Protein AF-B9K9R6-F1 (afdb_monomer)

pLDDT: mean 78.53, std 25.67, range [21.58, 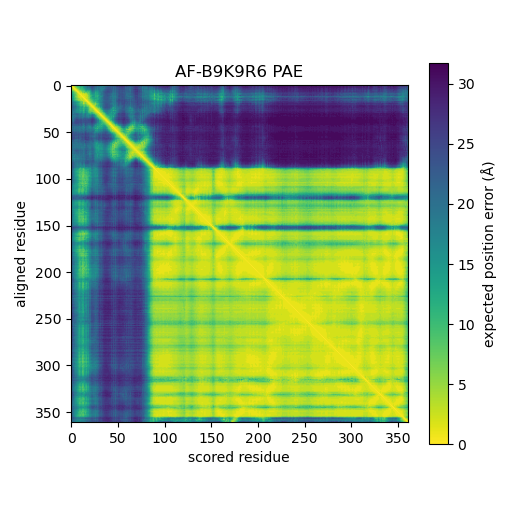98.69]

Secondary structure (DSSP, 8-state):
-----SHHHHHHHHHHHT-PPPTTS----------TT-------EEEEE-SS---TT-PEEEEEEEE-TTS-EEEEEEEEEPTT-----HHHHHHHHHHHHHTTPEE----SEEEESS--SS--EEE-TTS-EEEE-S-HHHHHHHHHHHH-TTS-EEEEEEEEEEEEETTEEEEEEEEEEEEES--SHHHHHHHHHHHHHHHHHH--S-EEEEEEETHHHHHHGGGS-GGGHHHHHHHHHTT-HHHHHHHHHHHT---HHHHHHHHHHHH--SGGGGGGS---HHHHHHHHHHHHHHHHH-TTSEEEE----GGGGTT-SSEEEEEEETTTTEEEEEEEEEEETTEEEEEEEEEEEEEE-

Foldseek 3Di:
DDDPPDPVSVVCQCVVVVFDADPVRDTWDFDFPPDVPDPDGFGKTKDWDFDDDDDPPDWTWTWIFIAHPVGDGPDIDIDTDDPDPVPLPVVLVVLLVVLLVVVPAAEDDDDQKDWDPDDDDPFDWDQDPVRTIIGGAQDVVVVVCVVCVVVDVPDWHWHWYWAWHWDDDDNFIKTWTKTKTKTWQPPDLVQVLSRVLSQVVSCVVVAPFAKAKEKAWLCQLVVLCPQPDPVCSVVLLVCLLVLVLVVLVVCCVVVVGDNVLSSVLSVCQPVVFALVCLVVRPGDPVQSVSSNVNQVSCCVSPVRHHYTYHHSNSVCNVPAHTMWIWMAGPVVRDTFKIWYWHDDPNGIMTMMIGTHDMDTD

Mean predicted aligned error: 12.48 Å

Solvent-accessible surface area (backbone atoms only — not comparable to full-atom values): 21115 Å² total; per-residue (Å²): 137,84,83,66,83,51,76,55,50,54,48,52,50,30,66,78,67,71,49,68,60,47,102,81,77,52,63,76,69,88,59,71,78,83,57,98,85,55,100,67,94,65,85,52,48,74,51,83,55,81,76,72,88,86,62,92,93,63,85,54,70,33,46,46,34,38,26,50,97,87,69,51,74,78,48,75,44,86,41,82,53,71,76,84,64,80,67,71,56,63,64,56,56,52,51,46,49,54,56,43,44,75,78,61,33,41,85,53,86,78,70,57,62,43,81,45,95,67,94,64,85,96,61,73,71,46,73,48,100,85,72,49,41,26,31,63,38,64,46,67,68,60,52,52,52,57,51,37,59,74,76,43,73,84,58,74,43,46,30,30,38,66,48,68,34,42,47,71,62,85,92,43,47,31,34,30,35,32,43,33,43,38,34,31,67,46,86,52,71,65,55,50,51,53,53,50,49,55,52,51,57,44,46,61,73,74,43,91,46,61,36,38,41,36,35,32,47,43,65,56,54,65,62,65,46,70,81,46,62,76,95,45,45,68,61,51,39,51,34,41,48,68,56,38,54,71,58,50,56,49,49,22,66,76,70,72,44,90,47,66,71,57,50,47,44,46,50,31,50,73,80,47,26,50,63,82,44,54,79,78,50,97,62,59,67,70,60,48,51,52,50,53,52,51,48,54,49,45,50,71,75,37,74,81,45,48,64,33,39,39,78,34,71,45,83,46,52,88,70,31,66,31,52,33,40,39,30,33,31,63,71,77,73,36,81,36,31,43,36,34,22,24,66,58,97,90,43,40,28,32,37,36,36,34,58,44,76,73,42,82,106

Sequence (361 aa):
MTWDYSSTGFFKRIIQNGEFPNKNGRIRLKGAMKHEDSKENHKNVCFYTPSSPLRPGGFSTGSLAVRNRTGHVEKTWPFCLFEEVDFLDFEKVISFYRKASKVGYAPFFSPAFEKMESVSGESDFFLDRKGNLYRVRSDFTKSVLNHRKKQAFTSKMKVWYADFVYRYFGEEMVAEYQLGLENIPRESLNDTFEVLEIITESVLEMFTGPLIVEIGHTKVYEDLLRTVPKDIHEKVLNLIDTKNLAEIEFLSRMKGIDLSRIEKIIEDSIYRRSPENLEGMNLPSSVKEDLLSVSSFLQRRFPSVLVEVDLTLARTIEEYSGVIFTIYDTSASKLVAAGGEYSINGEKGVGGSIFLEGKTC

Radius of gyration: 24.89 Å; Cα contacts (8 Å, |Δi|>4): 566; chains: 1; bounding box: 61×47×78 Å

Organism: Thermotoga neapolitana (strain ATCC 49049 / DSM 4359 / NBRC 107923 / NS-E) (NCBI:txid309803)

Structure (mmCIF, N/CA/C/O backbone):
data_AF-B9K9R6-F1
#
_entry.id   AF-B9K9R6-F1
#
loop_
_atom_site.group_PDB
_atom_site.id
_atom_site.type_symbol
_atom_site.label_atom_id
_atom_site.label_alt_id
_atom_site.label_comp_id
_atom_site.label_asym_id
_atom_site.label_entity_id
_atom_site.label_seq_id
_atom_site.pdbx_PDB_ins_code
_atom_site.Cartn_x
_atom_site.Cartn_y
_atom_site.Cartn_z
_atom_site.occupancy
_atom_site.B_iso_or_equiv
_atom_site.auth_seq_id
_atom_site.auth_comp_id
_atom_site.auth_asym_id
_atom_site.auth_atom_id
_atom_site.pdbx_PDB_model_num
ATOM 1 N N . MET A 1 1 ? 28.465 -20.458 -15.403 1.00 23.16 1 MET A N 1
ATOM 2 C CA . MET A 1 1 ? 27.690 -19.723 -16.422 1.00 23.16 1 MET A CA 1
ATOM 3 C C . MET A 1 1 ? 26.247 -20.174 -16.329 1.00 23.16 1 MET A C 1
ATOM 5 O O . MET A 1 1 ? 25.941 -21.274 -16.761 1.00 23.16 1 MET A O 1
ATOM 9 N N . THR A 1 2 ? 25.389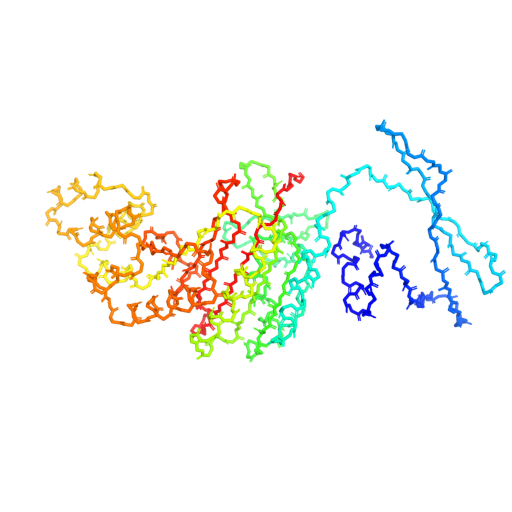 -19.376 -15.707 1.00 21.58 2 THR A N 1
ATOM 10 C CA . THR A 1 2 ? 23.934 -19.548 -15.772 1.00 21.58 2 THR A CA 1
ATOM 11 C C . THR A 1 2 ? 23.430 -18.578 -16.829 1.00 21.58 2 THR A C 1
ATOM 13 O O . THR A 1 2 ? 23.555 -17.365 -16.674 1.00 21.58 2 THR A O 1
ATOM 16 N N . TRP A 1 3 ? 22.967 -19.121 -17.950 1.00 24.92 3 TRP A N 1
ATOM 17 C CA . TRP A 1 3 ? 22.282 -18.347 -18.974 1.00 24.92 3 TRP A CA 1
ATOM 18 C C . TRP A 1 3 ? 20.861 -18.112 -18.477 1.00 24.92 3 TRP A C 1
ATOM 20 O O . TRP A 1 3 ? 20.111 -19.062 -18.279 1.00 24.92 3 TRP A O 1
ATOM 30 N N . ASP A 1 4 ? 20.538 -16.854 -18.204 1.00 28.62 4 ASP A N 1
ATOM 31 C CA . ASP A 1 4 ? 19.205 -16.450 -17.786 1.00 28.62 4 ASP A CA 1
ATOM 32 C C . ASP A 1 4 ? 18.338 -16.269 -19.039 1.00 28.62 4 ASP A C 1
ATOM 34 O O . ASP A 1 4 ? 18.499 -15.302 -19.788 1.00 28.62 4 ASP A O 1
ATOM 38 N N . TYR A 1 5 ? 17.501 -17.271 -19.314 1.00 29.62 5 TYR A N 1
ATOM 39 C CA . TYR A 1 5 ? 16.546 -17.295 -20.427 1.00 29.62 5 TYR A CA 1
ATOM 40 C C . TYR A 1 5 ? 15.196 -16.659 -20.057 1.00 29.62 5 TYR A C 1
ATOM 42 O O . TYR A 1 5 ? 14.232 -16.784 -20.809 1.00 29.62 5 TYR A O 1
ATOM 50 N N . SER A 1 6 ? 15.111 -15.977 -18.913 1.00 35.19 6 SER A N 1
ATOM 51 C CA . SER A 1 6 ? 13.926 -15.213 -18.536 1.00 35.19 6 SER A CA 1
ATOM 52 C C . SER A 1 6 ? 13.711 -14.006 -19.460 1.00 35.19 6 SER A C 1
ATOM 54 O O . SER A 1 6 ? 14.649 -13.427 -20.024 1.00 35.19 6 SER A O 1
ATOM 56 N N . SER A 1 7 ? 12.452 -13.577 -19.584 1.00 38.81 7 SER A N 1
ATOM 57 C CA . SER A 1 7 ? 12.062 -12.308 -20.218 1.00 38.81 7 SER A CA 1
ATOM 58 C C . SER A 1 7 ? 12.842 -11.108 -19.652 1.00 38.81 7 SER A C 1
ATOM 60 O O . SER A 1 7 ? 13.100 -10.136 -20.368 1.00 38.81 7 SER A O 1
ATOM 62 N N . THR A 1 8 ? 13.315 -11.206 -18.408 1.00 39.91 8 THR A N 1
ATOM 63 C CA . THR A 1 8 ? 14.157 -10.225 -17.723 1.00 39.91 8 THR A CA 1
ATOM 64 C C . THR A 1 8 ? 15.587 -10.143 -18.266 1.00 39.91 8 THR A C 1
ATOM 66 O O . THR A 1 8 ? 16.114 -9.036 -18.417 1.00 39.91 8 THR A O 1
ATOM 69 N N . GLY A 1 9 ? 16.211 -11.256 -18.670 1.00 43.66 9 GLY A N 1
ATOM 70 C CA . GLY A 1 9 ? 17.526 -11.245 -19.332 1.00 43.66 9 GLY A CA 1
ATOM 71 C C . GLY A 1 9 ? 17.518 -10.514 -20.685 1.00 43.66 9 GLY A C 1
ATOM 72 O O . GLY A 1 9 ? 18.478 -9.822 -21.049 1.00 43.66 9 GLY A O 1
ATOM 73 N N . PHE A 1 10 ? 16.402 -10.611 -21.409 1.00 44.62 10 PHE A N 1
ATOM 74 C CA . PHE A 1 10 ? 16.154 -9.900 -22.665 1.00 44.62 10 PHE A CA 1
ATOM 75 C C . PHE A 1 10 ? 15.886 -8.402 -22.445 1.00 44.62 10 PHE A C 1
ATOM 77 O O . PHE A 1 10 ? 16.516 -7.565 -23.098 1.00 44.62 10 PHE A O 1
ATOM 84 N N . PHE A 1 11 ? 15.044 -8.053 -21.466 1.00 49.19 11 PHE A N 1
ATOM 85 C CA . PHE A 1 11 ? 14.766 -6.665 -21.073 1.00 49.19 11 PHE A CA 1
ATOM 86 C C . PHE A 1 11 ? 16.022 -5.915 -20.630 1.00 49.19 11 PHE A C 1
ATOM 88 O O . PHE A 1 11 ? 16.277 -4.790 -21.068 1.00 49.19 11 PHE A O 1
ATOM 95 N N . LYS A 1 12 ? 16.860 -6.574 -19.820 1.00 48.03 12 LYS A N 1
ATOM 96 C CA . LYS A 1 12 ? 18.139 -6.032 -19.361 1.00 48.03 12 LYS A CA 1
ATOM 97 C C . LYS A 1 12 ? 19.036 -5.647 -20.536 1.00 48.03 12 LYS A C 1
ATOM 99 O O . LYS A 1 12 ? 19.634 -4.577 -20.509 1.00 48.03 12 LYS A O 1
ATOM 104 N N . ARG A 1 13 ? 19.087 -6.459 -21.601 1.00 51.94 13 ARG A N 1
ATOM 105 C CA . ARG A 1 13 ? 19.854 -6.132 -22.817 1.00 51.94 13 ARG A CA 1
ATOM 106 C C . ARG A 1 13 ? 19.251 -4.980 -23.614 1.00 51.94 13 ARG A C 1
ATOM 108 O O . ARG A 1 13 ? 20.012 -4.157 -24.107 1.00 51.94 13 ARG A O 1
ATOM 115 N N . ILE A 1 14 ? 17.928 -4.901 -23.737 1.00 53.53 14 ILE A N 1
ATOM 116 C CA . ILE A 1 14 ? 17.254 -3.817 -24.470 1.00 53.53 14 ILE A CA 1
ATOM 117 C C . ILE A 1 14 ? 17.489 -2.466 -23.791 1.00 53.53 14 ILE A C 1
ATOM 119 O O . ILE A 1 14 ? 17.880 -1.506 -24.452 1.00 53.53 14 ILE A O 1
ATOM 123 N N . ILE A 1 15 ? 17.317 -2.407 -22.469 1.00 51.91 15 ILE A N 1
ATOM 124 C CA . ILE A 1 15 ? 17.444 -1.165 -21.699 1.00 51.91 15 ILE A CA 1
ATOM 125 C C . ILE A 1 15 ? 18.910 -0.751 -21.553 1.00 51.91 15 ILE A C 1
ATOM 127 O O . ILE A 1 15 ? 19.228 0.419 -21.746 1.00 51.91 15 ILE A O 1
ATOM 131 N N . GLN A 1 16 ? 19.823 -1.691 -21.274 1.00 48.78 16 GLN A N 1
ATOM 132 C CA . GLN A 1 16 ? 21.250 -1.367 -21.141 1.00 48.78 16 GLN A CA 1
ATOM 133 C C . GLN A 1 16 ? 21.902 -0.967 -22.473 1.00 48.78 16 GLN A C 1
ATOM 135 O O . GLN A 1 16 ? 22.859 -0.197 -22.457 1.00 48.78 16 GLN A O 1
ATOM 140 N N . ASN A 1 17 ? 21.386 -1.445 -23.614 1.00 46.09 17 ASN A N 1
ATOM 141 C CA . ASN A 1 17 ? 21.937 -1.131 -24.939 1.00 46.09 17 ASN A CA 1
ATOM 142 C C . ASN A 1 17 ? 21.127 -0.081 -25.727 1.00 46.09 17 ASN A C 1
ATOM 144 O O . ASN A 1 17 ? 21.551 0.311 -26.813 1.00 46.09 17 ASN A O 1
ATOM 148 N N . GLY A 1 18 ? 19.985 0.391 -25.211 1.00 38.31 18 GLY A N 1
ATOM 149 C CA . GLY A 1 18 ? 19.142 1.400 -25.871 1.00 38.31 18 GLY A CA 1
ATOM 150 C C . GLY A 1 18 ? 18.431 0.914 -27.144 1.00 38.31 18 GLY A C 1
ATOM 151 O O . GLY A 1 18 ? 18.157 1.712 -28.041 1.00 38.31 18 GLY A O 1
ATOM 152 N N . GLU A 1 19 ? 18.148 -0.385 -27.259 1.00 43.19 19 GLU A N 1
ATOM 153 C 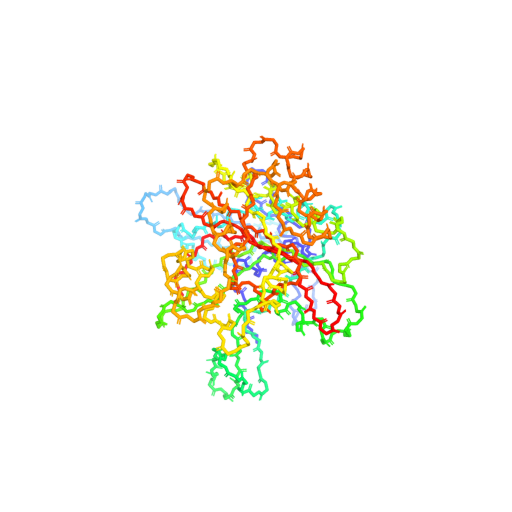CA . GLU A 1 19 ? 17.643 -1.009 -28.491 1.00 43.19 19 GLU A CA 1
ATOM 154 C C . GLU A 1 19 ? 16.151 -1.346 -28.400 1.00 43.19 19 GLU A C 1
ATOM 156 O O . GLU A 1 19 ? 15.771 -2.462 -28.059 1.00 43.19 19 GLU A O 1
ATOM 161 N N . PHE A 1 20 ? 15.283 -0.389 -28.733 1.00 42.09 20 PHE A N 1
ATOM 162 C CA . PHE A 1 20 ? 13.830 -0.598 -28.715 1.00 42.09 20 PHE A CA 1
ATOM 163 C C . PHE A 1 20 ? 13.310 -1.277 -30.002 1.00 42.09 20 PHE A C 1
ATOM 165 O O . PHE A 1 20 ? 13.846 -1.024 -31.091 1.00 42.09 20 PHE A O 1
ATOM 172 N N . PRO A 1 21 ? 12.244 -2.102 -29.923 1.00 38.28 21 PRO A N 1
ATOM 173 C CA . PRO A 1 21 ? 11.536 -2.592 -31.104 1.00 38.28 21 PRO A CA 1
ATOM 174 C C . PRO A 1 21 ? 10.964 -1.427 -31.922 1.00 38.28 21 PRO A C 1
ATOM 176 O O . PRO A 1 21 ? 10.500 -0.430 -31.369 1.00 38.28 21 PRO A O 1
ATOM 179 N N . ASN A 1 22 ? 10.970 -1.539 -33.253 1.00 36.03 22 ASN A N 1
ATOM 180 C CA . ASN A 1 22 ? 10.205 -0.612 -34.093 1.00 36.03 22 ASN A CA 1
ATOM 181 C C . ASN A 1 22 ? 8.709 -0.989 -34.117 1.00 36.03 22 ASN A C 1
ATOM 183 O O . ASN A 1 22 ? 8.342 -2.079 -33.686 1.00 36.03 22 ASN A O 1
ATOM 187 N N . LYS A 1 23 ? 7.858 -0.122 -34.694 1.00 30.16 23 LYS A N 1
ATOM 188 C CA . LYS A 1 23 ? 6.389 -0.294 -34.814 1.00 30.16 23 LYS A CA 1
ATOM 189 C C . LYS A 1 23 ? 5.914 -1.624 -35.437 1.00 30.16 23 LYS A C 1
ATOM 191 O O . LYS A 1 23 ? 4.724 -1.899 -35.421 1.00 30.16 23 LYS A O 1
ATOM 196 N N . ASN A 1 24 ? 6.824 -2.442 -35.968 1.00 30.73 24 ASN A N 1
ATOM 197 C CA . ASN A 1 24 ? 6.533 -3.738 -36.579 1.00 30.73 24 ASN A CA 1
ATOM 198 C C . ASN A 1 24 ? 7.067 -4.920 -35.739 1.00 30.73 24 ASN A C 1
ATOM 200 O O . ASN A 1 24 ? 7.294 -5.997 -36.289 1.00 30.73 24 ASN A O 1
ATOM 204 N N . GLY A 1 25 ? 7.372 -4.716 -34.451 1.00 30.53 25 GLY A N 1
ATOM 205 C CA . GLY A 1 25 ? 7.861 -5.767 -33.550 1.00 30.53 25 GLY A CA 1
ATOM 206 C C . GLY A 1 25 ? 9.264 -6.294 -33.879 1.00 30.53 25 GLY A C 1
ATOM 207 O O . GLY A 1 25 ? 9.676 -7.329 -33.361 1.00 30.53 25 GLY A O 1
ATOM 208 N N . ARG A 1 26 ? 10.031 -5.617 -34.750 1.00 31.84 26 ARG A N 1
ATOM 209 C CA . ARG A 1 26 ? 11.399 -6.034 -35.098 1.00 31.84 26 ARG A CA 1
ATOM 210 C C . ARG A 1 26 ? 12.413 -5.324 -34.211 1.00 31.84 26 ARG A C 1
ATOM 212 O O . ARG A 1 26 ? 12.547 -4.101 -34.276 1.00 31.84 26 ARG A O 1
ATOM 219 N N . ILE A 1 27 ? 13.184 -6.102 -33.454 1.00 34.62 27 ILE A N 1
ATOM 220 C CA . ILE A 1 27 ? 14.350 -5.621 -32.707 1.00 34.62 27 ILE A CA 1
ATOM 221 C C . ILE A 1 27 ? 15.597 -5.823 -33.559 1.00 34.62 27 ILE A C 1
ATOM 223 O O . ILE A 1 27 ? 15.890 -6.927 -34.023 1.00 34.62 27 ILE A O 1
ATOM 227 N N . ARG A 1 28 ? 16.346 -4.744 -33.777 1.00 33.00 28 ARG A N 1
ATOM 228 C CA . ARG A 1 28 ? 17.650 -4.788 -34.437 1.00 33.00 28 ARG A CA 1
ATOM 229 C C . ARG A 1 28 ? 18.714 -4.838 -33.344 1.00 33.00 28 ARG A C 1
ATOM 231 O O . ARG A 1 28 ? 19.147 -3.791 -32.888 1.00 33.00 28 ARG A O 1
ATOM 238 N N . LEU A 1 29 ? 19.113 -6.041 -32.932 1.00 32.12 29 LEU A N 1
ATOM 239 C CA . LEU A 1 29 ? 20.207 -6.200 -31.973 1.00 32.12 29 LEU A CA 1
ATOM 240 C C . LEU A 1 29 ? 21.546 -5.884 -32.662 1.00 32.12 29 LEU A C 1
ATOM 242 O O . LEU A 1 29 ? 21.992 -6.641 -33.527 1.00 32.12 29 LEU A O 1
ATOM 246 N N . LYS A 1 30 ? 22.197 -4.772 -32.315 1.00 28.88 30 LYS A N 1
ATOM 247 C CA . LYS A 1 30 ? 23.593 -4.468 -32.663 1.00 28.88 30 LYS A CA 1
ATOM 248 C C . LYS A 1 30 ? 24.479 -4.787 -31.457 1.00 28.88 30 LYS A C 1
ATOM 250 O O . LYS A 1 30 ? 24.943 -3.903 -30.749 1.00 28.88 30 LYS A O 1
ATOM 255 N N . GLY A 1 31 ? 24.802 -6.065 -31.281 1.00 31.16 31 GLY A N 1
ATOM 256 C CA . GLY A 1 31 ? 25.787 -6.514 -30.296 1.00 31.16 31 GLY A CA 1
ATOM 257 C C . GLY A 1 31 ? 26.939 -7.268 -30.952 1.00 31.16 31 GLY A C 1
ATOM 258 O O . GLY A 1 31 ? 26.715 -8.256 -31.646 1.00 31.16 31 GLY A O 1
ATOM 259 N N . ALA A 1 32 ? 28.176 -6.826 -30.717 1.00 25.03 32 ALA A N 1
ATOM 260 C CA . ALA A 1 32 ? 29.359 -7.636 -30.984 1.00 25.03 32 ALA A CA 1
ATOM 261 C C . ALA A 1 32 ? 29.415 -8.773 -29.950 1.00 25.03 32 ALA A C 1
ATOM 263 O O . ALA A 1 32 ? 29.579 -8.517 -28.758 1.00 25.03 32 ALA A O 1
ATOM 264 N N . MET A 1 33 ? 29.278 -10.026 -30.386 1.00 28.44 33 MET A N 1
ATOM 265 C CA . MET A 1 33 ? 29.662 -11.163 -29.552 1.00 28.44 33 MET A CA 1
ATOM 266 C C . MET A 1 33 ? 31.190 -11.161 -29.444 1.00 28.44 33 MET A C 1
ATOM 268 O O . MET A 1 33 ? 31.875 -11.465 -30.417 1.00 28.44 33 MET A O 1
ATOM 272 N N . LYS A 1 34 ? 31.738 -10.812 -28.275 1.00 24.45 34 LYS A N 1
ATOM 273 C CA . LYS A 1 34 ? 33.123 -11.173 -27.957 1.00 24.45 34 LYS A CA 1
ATOM 274 C C . LYS A 1 34 ? 33.155 -12.676 -27.695 1.00 24.45 34 LYS A C 1
ATOM 276 O O . LYS A 1 34 ? 32.718 -13.130 -26.644 1.00 24.45 34 LYS A O 1
ATOM 281 N N . HIS A 1 35 ? 33.644 -13.430 -28.672 1.00 28.73 35 HIS A N 1
ATOM 282 C CA . HIS A 1 35 ? 34.182 -14.761 -28.430 1.00 28.73 35 HIS A CA 1
ATOM 283 C C . HIS A 1 35 ? 35.532 -14.578 -27.731 1.00 28.73 35 HIS A C 1
ATOM 285 O O . HIS A 1 35 ? 36.399 -13.884 -28.259 1.00 28.73 35 HIS A O 1
ATOM 291 N N . GLU A 1 36 ? 35.724 -15.188 -26.563 1.00 29.09 36 GLU A N 1
ATOM 292 C CA . GLU A 1 36 ? 37.007 -15.129 -25.844 1.00 29.09 36 GLU A CA 1
ATOM 293 C C . GLU A 1 36 ? 38.124 -15.963 -26.504 1.00 29.09 36 GLU A C 1
ATOM 295 O O . GLU A 1 36 ? 39.232 -15.987 -25.993 1.00 29.09 36 GLU A O 1
ATOM 300 N N . ASP A 1 37 ? 37.884 -16.540 -27.689 1.00 29.75 37 ASP A N 1
ATOM 301 C CA . ASP A 1 37 ? 38.867 -17.350 -28.427 1.00 29.75 37 ASP A CA 1
ATOM 302 C C . ASP A 1 37 ? 39.080 -16.945 -29.898 1.00 29.75 37 ASP A C 1
ATOM 304 O O . ASP A 1 37 ? 39.673 -17.689 -30.677 1.00 29.75 37 ASP A O 1
ATOM 308 N N . SER A 1 38 ? 38.664 -15.748 -30.324 1.00 29.73 38 SER A N 1
ATOM 309 C CA . SER A 1 38 ? 38.996 -15.281 -31.679 1.00 29.73 38 SER A CA 1
ATOM 310 C C . SER A 1 38 ? 39.407 -13.816 -31.699 1.00 29.73 38 SER A C 1
ATOM 312 O O . SER A 1 38 ? 38.594 -12.918 -31.474 1.00 29.73 38 SER A O 1
ATOM 314 N N . LYS A 1 39 ? 40.680 -13.572 -32.031 1.00 28.02 39 LYS A N 1
ATOM 315 C CA . LYS A 1 39 ? 41.216 -12.262 -32.415 1.00 28.02 39 LYS A CA 1
ATOM 316 C C . LYS A 1 39 ? 40.630 -11.825 -33.764 1.00 28.02 39 LYS A C 1
ATOM 318 O O . LYS A 1 39 ? 41.360 -11.762 -34.738 1.00 28.02 39 LYS A O 1
ATOM 323 N N . GLU A 1 40 ? 39.338 -11.522 -33.847 1.00 30.09 40 GLU A N 1
ATOM 324 C CA . GLU A 1 40 ? 38.793 -10.819 -35.014 1.00 30.09 40 GLU A CA 1
ATOM 325 C C . GLU A 1 40 ? 37.467 -10.117 -34.696 1.00 30.09 40 GLU A C 1
ATOM 327 O O . GLU A 1 40 ? 36.525 -10.683 -34.147 1.00 30.09 40 GLU A O 1
ATOM 332 N N . ASN A 1 41 ? 37.428 -8.820 -34.999 1.00 31.83 41 ASN A N 1
ATOM 333 C CA . ASN A 1 41 ? 36.378 -7.889 -34.605 1.00 31.83 41 ASN A CA 1
ATOM 334 C C . ASN A 1 41 ? 35.326 -7.806 -35.732 1.00 31.83 41 ASN A C 1
ATOM 336 O O . ASN A 1 41 ? 35.357 -6.888 -36.556 1.00 31.83 41 ASN A O 1
ATOM 340 N N . HIS A 1 42 ? 34.396 -8.764 -35.811 1.00 32.91 42 HIS A N 1
ATOM 341 C CA . HIS A 1 42 ? 33.344 -8.762 -36.837 1.00 32.91 42 HIS A CA 1
ATOM 342 C C . HIS A 1 42 ? 31.958 -8.399 -36.274 1.00 32.91 42 HIS A C 1
ATOM 344 O O . HIS A 1 42 ? 31.442 -9.000 -35.337 1.00 32.91 42 HIS A O 1
ATOM 350 N N . LYS A 1 43 ? 31.343 -7.364 -36.870 1.00 33.34 43 LYS A N 1
ATOM 351 C CA . LYS A 1 43 ? 29.946 -6.958 -36.636 1.00 33.34 43 LYS A CA 1
ATOM 352 C C . LYS A 1 43 ? 29.017 -7.901 -37.411 1.00 33.34 43 LYS A C 1
ATOM 354 O O . LYS A 1 43 ? 28.885 -7.719 -38.622 1.00 33.34 43 LYS A O 1
ATOM 359 N N . ASN A 1 44 ? 28.373 -8.838 -36.722 1.00 33.38 44 ASN A N 1
ATOM 360 C CA . ASN A 1 44 ? 27.362 -9.734 -37.294 1.00 33.38 44 ASN A CA 1
ATOM 361 C C . ASN A 1 44 ? 25.936 -9.237 -36.998 1.00 33.38 44 ASN A C 1
ATOM 363 O O . ASN A 1 44 ? 25.703 -8.561 -35.996 1.00 33.38 44 ASN A O 1
ATOM 367 N N . VAL A 1 45 ? 24.990 -9.538 -37.896 1.00 33.34 45 VAL A N 1
ATOM 368 C CA . VAL A 1 45 ? 23.574 -9.136 -37.797 1.00 33.34 45 VAL A CA 1
ATOM 369 C C . VAL A 1 45 ? 22.706 -10.396 -37.756 1.00 33.34 45 VAL A C 1
ATOM 371 O O . VAL A 1 45 ? 22.812 -11.249 -38.638 1.00 33.34 45 VAL A O 1
ATOM 374 N N . CYS A 1 46 ? 21.848 -10.516 -36.741 1.00 33.09 46 CYS A N 1
ATOM 375 C CA . CYS A 1 46 ? 20.913 -11.635 -36.599 1.00 33.09 46 CYS A CA 1
ATOM 376 C C . CYS A 1 46 ? 19.565 -11.312 -37.256 1.00 33.09 46 CYS A C 1
ATOM 378 O O . CYS A 1 46 ? 19.033 -10.215 -37.083 1.00 33.09 46 CYS A O 1
ATOM 380 N N . PHE A 1 47 ? 18.998 -12.284 -37.975 1.00 33.00 47 PHE A N 1
ATOM 381 C CA . PHE A 1 47 ? 17.676 -12.185 -38.598 1.00 33.00 47 PHE A CA 1
ATOM 382 C C . PHE A 1 47 ? 16.813 -13.394 -38.214 1.00 33.00 47 PHE A C 1
ATOM 384 O O . PHE A 1 47 ? 17.306 -14.522 -38.184 1.00 33.00 47 PHE A O 1
ATOM 391 N N . TYR A 1 48 ? 15.523 -13.155 -37.960 1.00 36.84 48 TYR A N 1
ATOM 392 C CA . TYR A 1 48 ? 14.510 -14.201 -37.800 1.00 36.84 48 TYR A CA 1
ATOM 393 C C . TYR A 1 48 ? 13.694 -14.349 -39.089 1.00 36.84 48 TYR A C 1
ATOM 395 O O . TYR A 1 48 ? 13.241 -13.353 -39.658 1.00 36.84 48 TYR A O 1
ATOM 403 N N . THR A 1 49 ? 13.496 -15.590 -39.529 1.00 34.31 49 THR A N 1
ATOM 404 C CA . THR A 1 49 ? 12.631 -15.954 -40.660 1.00 34.31 49 THR A CA 1
ATOM 405 C C . THR A 1 49 ? 11.732 -17.119 -40.242 1.00 34.31 49 THR A C 1
ATOM 407 O O . THR A 1 49 ? 12.265 -18.203 -39.996 1.00 34.31 49 THR A O 1
ATOM 410 N N . PRO A 1 50 ? 10.403 -16.929 -40.144 1.00 34.72 50 PRO A N 1
ATOM 411 C CA . PRO A 1 50 ? 9.481 -18.020 -39.850 1.00 34.72 50 PRO A CA 1
ATOM 412 C C . PRO A 1 50 ? 9.387 -18.979 -41.043 1.00 34.72 50 PRO A C 1
ATOM 414 O O . PRO A 1 50 ? 9.471 -18.562 -42.198 1.00 34.72 50 PRO A O 1
ATOM 417 N N . SER A 1 51 ? 9.234 -20.268 -40.755 1.00 35.56 51 SER A N 1
ATOM 418 C CA . SER A 1 51 ? 9.322 -21.353 -41.738 1.00 35.56 51 SER A CA 1
ATOM 419 C C . SER A 1 51 ? 7.974 -21.753 -42.364 1.00 35.56 51 SER A C 1
ATOM 421 O O . SER A 1 51 ? 7.988 -22.461 -43.367 1.00 35.56 51 SER A O 1
ATOM 423 N N . SER A 1 52 ? 6.811 -21.318 -41.845 1.00 33.91 52 SER A N 1
ATOM 424 C CA . SER A 1 52 ? 5.466 -21.627 -42.393 1.00 33.91 52 SER A CA 1
ATOM 425 C C . SER A 1 52 ? 4.356 -20.708 -41.829 1.00 33.91 52 SER A C 1
ATOM 427 O O . SER A 1 52 ? 4.543 -20.162 -40.740 1.00 33.91 52 SER A O 1
ATOM 429 N N . PRO A 1 53 ? 3.203 -20.528 -42.519 1.00 34.19 53 PRO A N 1
ATOM 430 C CA . PRO A 1 53 ? 2.039 -19.835 -41.962 1.00 34.19 53 PRO A CA 1
ATOM 431 C C . PRO A 1 53 ? 1.328 -20.677 -40.886 1.00 34.19 53 PRO A C 1
ATOM 433 O O . PRO A 1 53 ? 1.200 -21.893 -41.020 1.00 34.19 53 PRO A O 1
ATOM 436 N N . LEU A 1 54 ? 0.869 -20.003 -39.829 1.00 35.84 54 LEU A N 1
ATOM 437 C CA . LEU A 1 54 ? 0.335 -20.587 -38.594 1.00 35.84 54 LEU A CA 1
ATOM 438 C C . LEU A 1 54 ? -1.056 -21.221 -38.798 1.00 35.84 54 LEU A C 1
ATOM 440 O O . LEU A 1 54 ? -1.947 -20.599 -39.377 1.00 35.84 54 LEU A O 1
ATOM 444 N N . ARG A 1 55 ? -1.252 -22.443 -38.281 1.00 29.06 55 ARG A N 1
ATOM 445 C CA . ARG A 1 55 ? -2.577 -23.031 -38.001 1.00 29.06 55 ARG A CA 1
ATOM 446 C C . ARG A 1 55 ? -2.832 -22.975 -36.485 1.00 29.06 55 ARG A C 1
ATOM 448 O O . ARG A 1 55 ? -1.857 -23.070 -35.746 1.00 29.06 55 ARG A O 1
ATOM 455 N N . PRO A 1 56 ? -4.087 -22.863 -36.018 1.00 28.33 56 PRO A N 1
ATOM 456 C CA . PRO A 1 56 ? -4.391 -22.894 -34.585 1.00 28.33 56 PRO A CA 1
ATOM 457 C C . PRO A 1 56 ? -4.038 -24.260 -33.967 1.00 28.33 56 PRO A C 1
ATOM 459 O O . PRO A 1 56 ? -4.444 -25.285 -34.521 1.00 28.33 56 PRO A O 1
ATOM 462 N N . GLY A 1 57 ? -3.317 -24.268 -32.839 1.00 32.56 57 GLY A N 1
ATOM 463 C CA . GLY A 1 57 ? -2.991 -25.470 -32.053 1.00 32.56 57 GLY A CA 1
ATOM 464 C C . GLY A 1 57 ? -1.787 -26.271 -32.561 1.00 32.56 57 GLY A C 1
ATOM 465 O O . GLY A 1 57 ? -1.840 -27.501 -32.605 1.00 32.56 57 GLY A O 1
ATOM 466 N N . GLY A 1 58 ? -0.725 -25.601 -33.009 1.00 29.19 58 GLY A N 1
ATOM 467 C CA . GLY A 1 58 ? 0.461 -26.252 -33.555 1.00 29.19 58 GLY A CA 1
ATOM 468 C C . GLY A 1 58 ? 1.759 -25.511 -33.239 1.00 29.19 58 GLY A C 1
ATOM 469 O O . GLY A 1 58 ? 1.855 -24.292 -33.353 1.00 29.19 58 GLY A O 1
ATOM 470 N N . PHE A 1 59 ? 2.807 -26.274 -32.923 1.00 32.06 59 PHE A N 1
ATOM 471 C CA . PHE A 1 59 ? 4.163 -25.762 -32.718 1.00 32.06 59 PHE A CA 1
ATOM 472 C C . PHE A 1 59 ? 4.715 -25.094 -33.986 1.00 32.06 59 PHE A C 1
ATOM 474 O O . PHE A 1 59 ? 4.699 -25.691 -35.066 1.00 32.06 59 PHE A O 1
ATOM 481 N N . SER A 1 60 ? 5.292 -23.894 -33.855 1.00 37.09 60 SER A N 1
ATOM 482 C CA . SER A 1 60 ? 6.104 -23.300 -34.924 1.00 37.09 60 SER A CA 1
ATOM 483 C C . SER A 1 60 ? 7.592 -23.499 -34.629 1.00 37.09 60 SER A C 1
ATOM 485 O O . SER A 1 60 ? 8.119 -23.049 -33.611 1.00 37.09 60 SER A O 1
ATOM 487 N N . THR A 1 61 ? 8.289 -24.200 -35.520 1.00 35.09 61 THR A N 1
ATOM 488 C CA . THR A 1 61 ? 9.741 -24.387 -35.436 1.00 35.09 61 THR A CA 1
ATOM 489 C C . THR A 1 61 ? 10.444 -23.303 -36.247 1.00 35.09 61 THR A C 1
ATOM 491 O O . THR A 1 61 ? 10.296 -23.252 -37.470 1.00 35.09 61 THR A O 1
ATOM 494 N N . GLY A 1 62 ? 11.223 -22.439 -35.596 1.00 41.41 62 GLY A N 1
ATOM 495 C CA . GLY A 1 62 ? 12.020 -21.403 -36.256 1.00 41.41 62 GLY A CA 1
ATOM 496 C C . GLY A 1 62 ? 13.521 -21.662 -36.130 1.00 41.41 62 GLY A C 1
ATOM 497 O O . GLY A 1 62 ? 13.974 -22.358 -35.224 1.00 41.41 62 GLY A O 1
ATOM 498 N N . SER A 1 63 ? 14.318 -21.075 -37.023 1.00 36.59 63 SER A N 1
ATOM 499 C CA . SER A 1 63 ? 15.782 -21.083 -36.907 1.00 36.59 63 SER A CA 1
ATOM 500 C C . SER A 1 63 ? 16.323 -19.659 -36.863 1.00 36.59 63 SER A C 1
ATOM 502 O O . SER A 1 63 ? 16.013 -18.857 -37.747 1.00 36.59 63 SER A O 1
ATOM 504 N N . LEU A 1 64 ? 17.160 -19.347 -35.872 1.00 37.16 64 LEU A N 1
ATOM 505 C CA . LEU A 1 64 ? 17.897 -18.086 -35.833 1.00 37.16 64 LEU A CA 1
ATOM 506 C C . LEU A 1 64 ? 19.152 -18.223 -36.702 1.00 37.16 64 LEU A C 1
ATOM 508 O O . LEU A 1 64 ? 19.974 -19.104 -36.449 1.00 37.16 64 LEU A O 1
ATOM 512 N N . ALA A 1 65 ? 19.305 -17.365 -37.713 1.00 40.06 65 ALA A N 1
ATOM 513 C CA . ALA A 1 65 ? 20.454 -17.386 -38.615 1.00 40.06 65 ALA A CA 1
ATOM 514 C C . ALA A 1 65 ? 21.361 -16.171 -38.376 1.00 40.06 65 ALA A C 1
ATOM 516 O O . ALA A 1 65 ? 20.917 -15.021 -38.459 1.00 40.06 65 ALA A O 1
ATOM 517 N N . VAL A 1 66 ? 22.648 -16.425 -38.128 1.00 39.41 66 VAL A N 1
ATOM 518 C CA . VAL A 1 66 ? 23.684 -15.384 -38.165 1.00 39.41 66 VAL A CA 1
ATOM 519 C C . VAL A 1 66 ? 24.146 -15.254 -39.604 1.00 39.41 66 VAL A C 1
ATOM 521 O O . VAL A 1 66 ? 24.563 -16.247 -40.201 1.00 39.41 66 VAL A O 1
ATOM 524 N N . ARG A 1 67 ? 24.044 -14.051 -40.175 1.00 44.53 67 ARG A N 1
ATOM 525 C CA . ARG A 1 67 ? 24.510 -13.784 -41.538 1.00 44.53 67 ARG A CA 1
ATOM 526 C C . ARG A 1 67 ? 25.716 -12.859 -41.530 1.00 44.53 67 ARG A C 1
ATOM 528 O O . ARG A 1 67 ? 25.748 -11.877 -40.785 1.00 44.53 67 ARG A O 1
ATOM 535 N N . ASN A 1 68 ? 26.675 -13.154 -42.398 1.00 41.97 68 ASN A N 1
ATOM 536 C CA . ASN A 1 68 ? 27.804 -12.269 -42.647 1.00 41.97 68 ASN A CA 1
ATOM 537 C C . ASN A 1 68 ? 27.379 -11.054 -43.499 1.00 41.97 68 ASN A C 1
ATOM 539 O O . ASN A 1 68 ? 26.236 -10.940 -43.956 1.00 41.97 68 ASN A O 1
ATOM 543 N N . ARG A 1 69 ? 28.314 -10.128 -43.747 1.00 36.62 69 ARG A N 1
ATOM 544 C CA . ARG A 1 69 ? 28.047 -8.891 -44.509 1.00 36.62 69 ARG A CA 1
ATOM 545 C C . ARG A 1 69 ? 27.635 -9.120 -45.969 1.00 36.62 69 ARG A C 1
ATOM 547 O O . ARG A 1 69 ? 27.100 -8.197 -46.574 1.00 36.62 69 ARG A O 1
ATOM 554 N N . THR A 1 70 ? 27.852 -10.314 -46.520 1.00 40.69 70 THR A N 1
ATOM 555 C CA . THR A 1 70 ? 27.440 -10.698 -47.880 1.00 40.69 70 THR A CA 1
ATOM 556 C C . THR A 1 70 ? 26.132 -11.501 -47.900 1.00 40.69 70 THR A C 1
ATOM 558 O O . THR A 1 70 ? 25.692 -11.948 -48.955 1.00 40.69 70 THR A O 1
ATOM 561 N N . GLY A 1 71 ? 25.469 -11.661 -46.747 1.00 40.78 71 GLY A N 1
ATOM 562 C CA . GLY A 1 71 ? 24.148 -12.282 -46.630 1.00 40.78 71 GLY A CA 1
ATOM 563 C C . GLY A 1 71 ? 24.152 -13.810 -46.530 1.00 40.78 71 GLY A C 1
ATOM 564 O O . GLY A 1 71 ? 23.068 -14.401 -46.514 1.00 40.78 71 GLY A O 1
ATOM 565 N N . HIS A 1 72 ? 25.325 -14.443 -46.438 1.00 38.50 72 HIS A N 1
ATOM 566 C CA . HIS A 1 72 ? 25.466 -15.890 -46.253 1.00 38.50 72 HIS A CA 1
ATOM 567 C C . HIS A 1 72 ? 25.270 -16.284 -44.789 1.00 38.50 72 HIS A C 1
ATOM 569 O O . HIS A 1 72 ? 25.731 -15.588 -43.885 1.00 38.50 72 HIS A O 1
ATOM 575 N N . VAL A 1 73 ? 24.565 -17.394 -44.564 1.00 45.75 73 VAL A N 1
ATOM 576 C CA . VAL A 1 73 ? 24.268 -17.933 -43.232 1.00 45.75 73 VAL A CA 1
ATOM 577 C C . VAL A 1 73 ? 25.502 -18.659 -42.692 1.00 45.75 73 VAL A C 1
ATOM 579 O O . VAL A 1 73 ? 25.925 -19.650 -43.272 1.00 45.75 73 VAL A O 1
ATOM 582 N N . GLU A 1 74 ? 26.070 -18.172 -41.589 1.00 37.75 74 GLU A N 1
ATOM 583 C CA . GLU A 1 74 ? 27.243 -18.774 -40.934 1.00 37.75 74 GLU A CA 1
ATOM 584 C C . GLU A 1 74 ? 26.856 -19.872 -39.938 1.00 37.75 74 GLU A C 1
ATOM 586 O O . GLU A 1 74 ? 27.534 -20.891 -39.843 1.00 37.75 74 GLU A O 1
ATOM 591 N N . LYS A 1 75 ? 25.768 -19.673 -39.183 1.00 39.56 75 LYS A N 1
ATOM 592 C CA . LYS A 1 75 ? 25.247 -20.635 -38.199 1.00 39.56 75 LYS A CA 1
ATOM 593 C C . LYS A 1 75 ? 23.731 -20.527 -38.097 1.00 39.56 75 LYS A C 1
ATOM 595 O O . LYS A 1 75 ? 23.186 -19.421 -38.158 1.00 39.56 75 LYS A O 1
ATOM 600 N N . THR A 1 76 ? 23.076 -21.666 -37.892 1.00 33.97 76 THR A N 1
ATOM 601 C CA . THR A 1 76 ? 21.647 -21.773 -37.584 1.00 33.97 76 THR A CA 1
ATOM 602 C C . THR A 1 76 ? 21.464 -22.428 -36.221 1.00 33.97 76 THR A C 1
ATOM 604 O O . THR A 1 76 ? 22.132 -23.408 -35.902 1.00 33.97 76 THR A O 1
ATOM 607 N N . TRP A 1 77 ? 20.570 -21.874 -35.405 1.00 37.38 77 TRP A N 1
ATOM 608 C CA . TRP A 1 77 ? 20.194 -22.451 -34.114 1.00 37.38 77 TRP A CA 1
ATOM 609 C C . TRP A 1 77 ? 18.700 -22.772 -34.129 1.00 37.38 77 TRP A C 1
ATOM 611 O O . TRP A 1 77 ? 17.917 -21.873 -34.464 1.00 37.38 77 TRP A O 1
ATOM 621 N N . PRO A 1 78 ? 18.287 -24.008 -33.797 1.00 27.55 78 PRO A N 1
ATOM 622 C CA . PRO A 1 78 ? 16.877 -24.328 -33.647 1.00 27.55 78 PRO A CA 1
ATOM 623 C C . PRO A 1 78 ? 16.321 -23.584 -32.429 1.00 27.55 78 PRO A C 1
ATOM 625 O O . PRO A 1 78 ? 16.916 -23.608 -31.352 1.00 27.55 78 PRO A O 1
ATOM 628 N N . PHE A 1 79 ? 15.195 -22.900 -32.610 1.00 34.12 79 PHE A N 1
ATOM 629 C CA . PHE A 1 79 ? 14.478 -22.212 -31.544 1.00 34.12 79 PHE A CA 1
ATOM 630 C C . PHE A 1 79 ? 13.042 -22.746 -31.516 1.00 34.12 79 PHE A C 1
ATOM 632 O O . PHE A 1 79 ? 12.324 -22.649 -32.514 1.00 34.12 79 PHE A O 1
ATOM 639 N N . CYS A 1 80 ? 12.629 -23.323 -30.386 1.00 23.91 80 CYS A N 1
ATOM 640 C CA . CYS A 1 80 ? 11.218 -23.589 -30.117 1.00 23.91 80 CYS A CA 1
ATOM 641 C C . CYS A 1 80 ? 10.608 -22.310 -29.551 1.00 23.91 80 CYS A C 1
ATOM 643 O O . CYS A 1 80 ? 10.944 -21.904 -28.439 1.00 23.91 80 CYS A O 1
ATOM 645 N N . LEU A 1 81 ? 9.725 -21.671 -30.317 1.00 29.77 81 LEU A N 1
ATOM 646 C CA . LEU A 1 81 ? 8.762 -20.750 -29.731 1.00 29.77 81 LEU A CA 1
ATOM 647 C C . LEU A 1 81 ? 7.673 -21.616 -29.102 1.00 29.77 81 LEU A C 1
ATOM 649 O O . LEU A 1 81 ? 7.021 -22.390 -29.803 1.00 29.77 81 LEU A O 1
ATOM 653 N N . PHE A 1 82 ? 7.522 -21.519 -27.784 1.00 25.31 82 PHE A N 1
ATOM 654 C CA . PHE A 1 82 ? 6.310 -21.986 -27.124 1.00 25.31 82 PHE A CA 1
ATOM 655 C C . PHE A 1 82 ? 5.126 -21.178 -27.681 1.00 25.31 82 PHE A C 1
ATOM 657 O O . PHE A 1 82 ? 5.255 -19.965 -27.879 1.00 25.31 82 PHE A O 1
ATOM 664 N N . GLU A 1 83 ? 4.020 -21.862 -27.999 1.00 27.05 83 GLU A N 1
ATOM 665 C CA . GLU A 1 83 ? 2.721 -21.219 -28.240 1.00 27.05 83 GLU A CA 1
ATOM 666 C C . GLU A 1 83 ? 2.428 -20.247 -27.098 1.00 27.05 83 GLU A C 1
ATOM 668 O O . GLU A 1 83 ? 2.713 -20.585 -25.951 1.00 27.05 83 GLU A O 1
ATOM 673 N N . GLU A 1 84 ? 1.935 -19.052 -27.452 1.00 33.25 84 GLU A N 1
ATOM 674 C CA . GLU A 1 84 ? 1.438 -18.003 -26.549 1.00 33.25 84 GLU A CA 1
ATOM 675 C C . GLU A 1 84 ? 2.038 -18.067 -25.141 1.00 33.25 84 GLU A C 1
ATOM 677 O O . GLU A 1 84 ? 1.363 -18.300 -24.144 1.00 33.25 84 GLU A O 1
ATOM 682 N N . VAL A 1 85 ? 3.350 -17.832 -25.036 1.00 35.03 85 VAL A N 1
ATOM 683 C CA . VAL A 1 85 ? 3.844 -17.267 -23.784 1.00 35.03 85 VAL A CA 1
ATOM 684 C C . VAL A 1 85 ? 3.107 -15.947 -23.685 1.00 35.03 85 VAL A C 1
ATOM 686 O O . VAL A 1 85 ? 3.384 -15.094 -24.529 1.00 35.03 85 VAL A O 1
ATOM 689 N N . ASP A 1 86 ? 2.169 -15.821 -22.736 1.00 40.91 86 ASP A N 1
ATOM 690 C CA . ASP A 1 86 ? 1.550 -14.551 -22.350 1.00 40.91 86 ASP A CA 1
ATOM 691 C C . ASP A 1 86 ? 2.671 -13.528 -22.298 1.00 40.91 86 ASP A C 1
ATOM 693 O O . ASP A 1 86 ? 3.500 -13.513 -21.372 1.00 40.91 86 ASP A O 1
ATOM 697 N N . PHE A 1 87 ? 2.798 -12.784 -23.396 1.00 45.53 87 PHE A N 1
ATOM 698 C CA . PHE A 1 87 ? 3.816 -11.779 -23.554 1.00 45.53 87 PHE A CA 1
ATOM 699 C C . PHE A 1 87 ? 3.293 -10.711 -22.634 1.00 45.53 87 PHE A C 1
ATOM 701 O O . PHE A 1 87 ? 2.423 -9.937 -23.023 1.00 45.53 87 PHE A O 1
ATOM 708 N N . LEU A 1 88 ? 3.772 -10.748 -21.390 1.00 56.00 88 LEU A N 1
ATOM 709 C CA . LEU A 1 88 ? 3.638 -9.656 -20.455 1.00 56.00 88 LEU A CA 1
ATOM 710 C C . LEU A 1 88 ? 3.826 -8.385 -21.275 1.00 56.00 88 LEU A C 1
ATOM 712 O O . LEU A 1 88 ? 4.891 -8.210 -21.876 1.00 56.00 88 LEU A O 1
ATOM 716 N N . ASP A 1 89 ? 2.740 -7.628 -21.415 1.00 70.44 89 ASP A N 1
ATOM 717 C CA . ASP A 1 89 ? 2.582 -6.700 -22.527 1.00 70.44 89 ASP A CA 1
ATOM 718 C C . ASP A 1 89 ? 3.763 -5.728 -22.526 1.00 70.44 89 ASP A C 1
ATOM 720 O O . ASP A 1 89 ? 3.922 -4.888 -21.637 1.00 70.44 89 ASP A O 1
ATOM 724 N N . PHE A 1 90 ? 4.668 -5.932 -23.485 1.00 76.50 90 PHE A N 1
ATOM 725 C CA . PHE A 1 90 ? 5.969 -5.275 -23.517 1.00 76.50 90 PHE A CA 1
ATOM 726 C C . PHE A 1 90 ? 5.790 -3.754 -23.552 1.00 76.50 90 PHE A C 1
ATOM 728 O O . PHE A 1 90 ? 6.597 -3.015 -22.986 1.00 76.50 90 PHE A O 1
ATOM 735 N N . GLU A 1 91 ? 4.691 -3.286 -24.147 1.00 82.88 91 GLU A N 1
ATOM 736 C CA . GLU A 1 91 ? 4.323 -1.877 -24.180 1.00 82.88 91 GLU A CA 1
ATOM 737 C C . GLU A 1 91 ? 4.015 -1.330 -22.780 1.00 82.88 91 GLU A C 1
ATOM 739 O O . GLU A 1 91 ? 4.437 -0.213 -22.473 1.00 82.88 91 GLU A O 1
ATOM 744 N N . LYS A 1 92 ? 3.393 -2.116 -21.886 1.00 87.25 92 LYS A N 1
ATOM 745 C CA . LYS A 1 92 ? 3.138 -1.724 -20.484 1.00 87.25 92 LYS A CA 1
ATOM 746 C C . LYS A 1 92 ? 4.445 -1.458 -19.743 1.00 87.25 92 LYS A C 1
ATOM 748 O O . LYS A 1 92 ? 4.609 -0.408 -19.121 1.00 87.25 92 LYS A O 1
ATOM 753 N N . VAL A 1 93 ? 5.411 -2.370 -19.860 1.00 89.00 93 VAL A N 1
ATOM 754 C CA . VAL A 1 93 ? 6.719 -2.231 -19.197 1.00 89.00 93 VAL A CA 1
ATOM 755 C C . VAL A 1 93 ? 7.515 -1.059 -19.778 1.00 89.00 93 VAL A C 1
ATOM 757 O O . VAL A 1 93 ? 8.118 -0.286 -19.035 1.00 89.00 93 VAL A O 1
ATOM 760 N N . ILE A 1 94 ? 7.501 -0.877 -21.103 1.00 89.44 94 ILE A N 1
ATOM 761 C CA . ILE A 1 94 ? 8.178 0.252 -21.758 1.00 89.44 94 ILE A CA 1
ATOM 762 C C . ILE A 1 94 ? 7.532 1.588 -21.386 1.00 89.44 94 ILE A C 1
ATOM 764 O O . ILE A 1 94 ? 8.250 2.566 -21.158 1.00 89.44 94 ILE A O 1
ATOM 768 N N . SER A 1 95 ? 6.201 1.643 -21.308 1.00 92.75 95 SER A N 1
ATOM 769 C CA . SER A 1 95 ? 5.475 2.830 -20.858 1.00 92.75 95 SER A CA 1
ATOM 770 C C . SER A 1 95 ? 5.859 3.190 -19.421 1.00 92.75 95 SER A C 1
ATOM 772 O O . SER A 1 95 ? 6.253 4.329 -19.159 1.00 92.75 95 SER A O 1
ATOM 774 N N . PHE A 1 96 ? 5.861 2.206 -18.515 1.00 95.56 96 PHE A N 1
ATOM 775 C CA . PHE A 1 96 ? 6.287 2.383 -17.126 1.00 95.56 96 PHE A CA 1
ATOM 776 C C . PHE A 1 96 ? 7.734 2.889 -17.025 1.00 95.56 96 PHE A C 1
ATOM 778 O O . PHE A 1 96 ? 8.000 3.910 -16.390 1.00 95.56 96 PHE A O 1
ATOM 785 N N . TYR A 1 97 ? 8.665 2.245 -17.739 1.00 94.12 97 TYR A N 1
ATOM 786 C CA . TYR A 1 97 ? 10.067 2.664 -17.822 1.00 94.12 97 TYR A CA 1
ATOM 787 C C . TYR A 1 97 ? 10.217 4.125 -18.266 1.00 94.12 97 TYR A C 1
ATOM 789 O O . TYR A 1 97 ? 11.012 4.864 -17.681 1.00 94.12 97 TYR A O 1
ATOM 797 N N . ARG A 1 98 ? 9.472 4.557 -19.295 1.00 95.06 98 ARG A N 1
ATOM 798 C CA . ARG A 1 98 ? 9.523 5.938 -19.801 1.00 95.06 98 ARG A CA 1
ATOM 799 C C . ARG A 1 98 ? 9.063 6.939 -18.745 1.00 95.06 98 ARG A C 1
ATOM 801 O O . ARG A 1 98 ? 9.732 7.958 -18.579 1.00 95.06 98 ARG A O 1
ATOM 808 N N . LYS A 1 99 ? 7.973 6.649 -18.026 1.00 97.25 99 LYS A N 1
ATOM 809 C CA . LYS A 1 99 ? 7.476 7.497 -16.929 1.00 97.25 99 LYS A CA 1
ATOM 810 C C . LYS A 1 99 ? 8.495 7.599 -15.796 1.00 97.25 99 LYS A C 1
ATOM 812 O O . LYS A 1 99 ? 8.901 8.701 -15.438 1.00 97.25 99 LYS A O 1
ATOM 817 N N . ALA A 1 100 ? 8.979 6.455 -15.315 1.00 96.88 100 ALA A N 1
ATOM 818 C CA . ALA A 1 100 ? 9.949 6.379 -14.227 1.00 96.88 100 ALA A CA 1
ATOM 819 C C . ALA A 1 100 ? 11.268 7.092 -14.584 1.00 96.88 100 ALA A C 1
ATOM 821 O O . ALA A 1 100 ? 11.776 7.926 -13.832 1.00 96.88 100 ALA A O 1
ATOM 822 N N . SER A 1 101 ? 11.799 6.838 -15.780 1.00 93.94 101 SER A N 1
ATOM 823 C CA . SER A 1 101 ? 13.072 7.421 -16.222 1.00 93.94 101 SER A CA 1
ATOM 824 C C . SER A 1 101 ? 12.982 8.928 -16.457 1.00 93.94 101 SER A C 1
ATOM 826 O O . SER A 1 101 ? 13.958 9.638 -16.222 1.00 93.94 101 SER A O 1
ATOM 828 N N . LYS A 1 102 ? 11.816 9.439 -16.879 1.00 96.75 102 LYS A N 1
ATOM 829 C CA . LYS A 1 102 ? 11.585 10.879 -17.080 1.00 96.75 102 LYS A CA 1
ATOM 830 C C . LYS A 1 102 ? 11.785 11.688 -15.795 1.00 96.75 102 LYS A C 1
ATOM 832 O O . LYS A 1 102 ? 12.222 12.831 -15.883 1.00 96.75 102 LYS A O 1
ATOM 837 N N . VAL A 1 103 ? 11.504 11.103 -14.629 1.00 95.94 103 VAL A N 1
ATOM 838 C CA . VAL A 1 103 ? 11.674 11.756 -13.316 1.00 95.94 103 VAL A CA 1
ATOM 839 C C . VAL A 1 103 ? 12.887 11.234 -12.528 1.00 95.94 103 VAL A C 1
ATOM 841 O O . VAL A 1 103 ? 13.055 11.526 -11.343 1.00 95.94 103 VAL A O 1
ATOM 844 N N . GLY A 1 104 ? 13.774 10.491 -13.197 1.00 96.06 104 GLY A N 1
ATOM 845 C CA . GLY A 1 104 ? 15.088 10.126 -12.670 1.00 96.06 104 GLY A CA 1
ATOM 846 C C . GLY A 1 104 ? 15.174 8.797 -11.918 1.00 96.06 104 GLY A C 1
ATOM 847 O O . GLY A 1 104 ? 16.181 8.574 -11.250 1.00 96.06 104 GLY A O 1
ATOM 848 N N . TYR A 1 105 ? 14.184 7.901 -12.023 1.00 97.25 105 TYR A N 1
ATOM 849 C CA . TYR A 1 105 ? 14.339 6.537 -11.502 1.00 97.25 105 TYR A CA 1
ATOM 850 C C . TYR A 1 105 ? 15.303 5.726 -12.376 1.00 97.25 105 TYR A C 1
ATOM 852 O O . TYR A 1 105 ? 15.109 5.587 -13.586 1.00 97.25 105 TYR A O 1
ATOM 860 N N . ALA A 1 106 ? 16.323 5.139 -11.755 1.00 94.81 106 ALA A N 1
ATOM 861 C CA . ALA A 1 106 ? 17.261 4.238 -12.415 1.00 94.81 106 ALA A CA 1
ATOM 862 C C . ALA A 1 106 ? 16.745 2.784 -12.414 1.00 94.81 106 ALA A C 1
ATOM 864 O O . ALA A 1 106 ? 16.067 2.373 -11.476 1.00 94.81 106 ALA A O 1
ATOM 865 N N . PRO A 1 107 ? 17.066 1.963 -13.425 1.00 93.50 107 PRO A N 1
ATOM 866 C CA . PRO A 1 107 ? 16.663 0.561 -13.423 1.00 93.50 107 PRO A CA 1
ATOM 867 C C . PRO A 1 107 ? 17.373 -0.247 -12.326 1.00 93.50 107 PRO A C 1
ATOM 869 O O . PRO A 1 107 ? 18.602 -0.222 -12.225 1.00 93.50 107 PRO A O 1
ATOM 872 N N . PHE A 1 108 ? 16.614 -1.042 -11.575 1.00 93.44 108 PHE A N 1
ATOM 873 C CA . PHE A 1 108 ? 17.109 -2.023 -10.617 1.00 93.44 108 PHE A CA 1
ATOM 874 C C . PHE A 1 108 ? 16.785 -3.442 -11.088 1.00 93.44 108 PHE A C 1
ATOM 876 O O . PHE A 1 108 ? 15.628 -3.839 -11.195 1.00 93.44 108 PHE A O 1
ATOM 883 N N . PHE A 1 109 ? 17.835 -4.227 -11.331 1.00 88.25 109 PHE A N 1
ATOM 884 C CA . PHE A 1 109 ? 17.724 -5.634 -11.707 1.00 88.25 109 PHE A CA 1
ATOM 885 C C . PHE A 1 109 ? 18.630 -6.473 -10.810 1.00 88.25 109 PHE A C 1
ATOM 887 O O . PHE A 1 109 ? 19.859 -6.368 -10.890 1.00 88.25 109 PHE A O 1
ATOM 894 N N . SER A 1 110 ? 18.031 -7.338 -9.994 1.00 87.19 110 SER A N 1
ATOM 895 C CA . SER A 1 110 ? 18.741 -8.361 -9.224 1.00 87.19 110 SER A CA 1
ATOM 896 C C . SER A 1 110 ? 18.326 -9.769 -9.674 1.00 87.19 110 SER A C 1
ATOM 898 O O . SER A 1 110 ? 17.304 -9.920 -10.340 1.00 87.19 110 SER A O 1
ATOM 900 N N . PRO A 1 111 ? 19.109 -10.815 -9.369 1.00 89.25 111 PRO A N 1
ATOM 901 C CA . PRO A 1 111 ? 18.653 -12.193 -9.542 1.00 89.25 111 PRO A CA 1
ATOM 902 C C . PRO A 1 111 ? 17.465 -12.511 -8.622 1.00 89.25 111 PRO A C 1
ATOM 904 O O . PRO A 1 111 ? 17.387 -11.970 -7.520 1.00 89.25 111 PRO A O 1
ATOM 907 N N . ALA A 1 112 ? 16.591 -13.431 -9.042 1.00 89.75 112 ALA A N 1
ATOM 908 C CA . ALA A 1 112 ? 15.473 -13.910 -8.221 1.00 89.75 112 ALA A CA 1
ATOM 909 C C . ALA A 1 112 ? 15.932 -14.647 -6.950 1.00 89.75 112 ALA A C 1
ATOM 911 O O . ALA A 1 112 ? 15.258 -14.579 -5.928 1.00 89.75 112 ALA A O 1
ATOM 912 N N . PHE A 1 113 ? 17.082 -15.327 -7.006 1.00 90.88 113 PHE A N 1
ATOM 913 C CA . PHE A 1 113 ? 17.675 -16.026 -5.867 1.00 90.88 113 PHE A CA 1
ATOM 914 C C . PHE A 1 113 ? 18.854 -15.240 -5.298 1.00 90.88 113 PHE A C 1
ATOM 916 O O . PHE A 1 113 ? 19.836 -14.966 -5.994 1.00 90.88 113 PHE A O 1
ATOM 923 N N . GLU A 1 114 ? 18.791 -14.927 -4.008 1.00 88.31 114 GLU A N 1
ATOM 924 C CA . GLU A 1 114 ? 19.863 -14.259 -3.279 1.00 88.31 114 GLU A CA 1
ATOM 925 C C . GLU A 1 114 ? 20.506 -15.231 -2.288 1.00 88.31 114 GLU A C 1
ATOM 927 O O . GLU A 1 114 ? 19.820 -15.876 -1.497 1.00 88.31 114 GLU A O 1
ATOM 932 N N . LYS A 1 115 ? 21.839 -15.345 -2.323 1.00 89.38 115 LYS A N 1
ATOM 933 C CA . LYS A 1 115 ? 22.575 -16.227 -1.410 1.00 89.38 115 LYS A CA 1
ATOM 934 C C . LYS A 1 115 ? 22.401 -15.769 0.042 1.00 89.38 115 LYS A C 1
ATOM 936 O O . LYS A 1 115 ? 22.534 -14.577 0.326 1.00 89.38 115 LYS A O 1
ATOM 941 N N . MET A 1 116 ? 22.162 -16.724 0.935 1.00 87.44 116 MET A N 1
ATOM 942 C CA . MET A 1 116 ? 22.064 -16.525 2.381 1.00 87.44 116 MET A CA 1
ATOM 943 C C . MET A 1 116 ? 23.305 -17.079 3.085 1.00 87.44 116 MET A C 1
ATOM 945 O O . MET A 1 116 ? 23.892 -18.067 2.641 1.00 87.44 116 MET A O 1
ATOM 949 N N . GLU A 1 117 ? 23.703 -16.437 4.182 1.00 85.62 117 GLU A N 1
ATOM 950 C CA . GLU A 1 117 ? 24.784 -16.925 5.052 1.00 85.62 117 GLU A CA 1
ATOM 951 C C . GLU A 1 117 ? 24.267 -17.939 6.079 1.00 85.62 117 GLU A C 1
ATOM 953 O O . GLU A 1 117 ? 24.945 -18.916 6.385 1.00 85.62 117 GLU A O 1
ATOM 958 N N . SER A 1 118 ? 23.048 -17.732 6.574 1.00 83.25 118 SER A N 1
ATOM 959 C CA . SER A 1 118 ? 22.378 -18.597 7.540 1.00 83.25 118 SER A CA 1
ATOM 960 C C . SER A 1 118 ? 20.862 -18.527 7.363 1.00 83.25 118 SER A C 1
ATOM 962 O O . SER A 1 118 ? 20.342 -17.602 6.737 1.00 83.25 118 SER A O 1
ATOM 964 N N . VAL A 1 119 ? 20.152 -19.511 7.918 1.00 79.50 119 VAL A N 1
ATOM 965 C CA . VAL A 1 119 ? 18.692 -19.462 8.047 1.00 79.50 119 VAL A CA 1
ATOM 966 C C . VAL A 1 119 ? 18.358 -18.520 9.204 1.00 79.50 119 VAL A C 1
ATOM 968 O O . VAL A 1 119 ? 18.814 -18.733 10.327 1.00 79.50 119 VAL A O 1
ATOM 971 N N . SER A 1 120 ? 17.590 -17.467 8.933 1.00 66.50 120 SER A N 1
ATOM 972 C CA . SER A 1 120 ? 17.141 -16.508 9.945 1.00 66.50 120 SER A CA 1
ATOM 973 C C . SER A 1 120 ? 15.623 -16.363 9.896 1.00 66.50 120 SER A C 1
ATOM 975 O O . SER A 1 120 ? 15.085 -15.966 8.859 1.00 66.50 120 SER A O 1
ATOM 977 N N . GLY A 1 121 ? 14.952 -16.636 11.017 1.00 65.06 121 GLY A N 1
ATOM 978 C CA . GLY A 1 121 ? 13.498 -16.500 11.148 1.00 65.06 121 GLY A CA 1
ATOM 979 C C . GLY A 1 121 ? 12.703 -17.458 10.253 1.00 65.06 121 GLY A C 1
ATOM 980 O O . GLY A 1 121 ? 13.210 -18.495 9.834 1.00 65.06 121 GLY A O 1
ATOM 981 N N . GLU A 1 122 ? 11.465 -17.077 9.949 1.00 62.28 122 GLU A N 1
ATOM 982 C CA . GLU A 1 122 ? 10.503 -17.823 9.120 1.00 62.28 122 GLU A CA 1
ATOM 983 C C . GLU A 1 122 ? 10.648 -17.496 7.622 1.00 62.28 122 GLU A C 1
ATOM 985 O O . GLU A 1 122 ? 9.675 -17.211 6.934 1.00 62.28 122 GLU A O 1
ATOM 990 N N . SER A 1 123 ? 11.879 -17.443 7.106 1.00 69.94 123 SER A N 1
ATOM 991 C CA . SER A 1 123 ? 12.096 -17.153 5.682 1.00 69.94 123 SER A CA 1
ATOM 992 C C . SER A 1 123 ? 12.188 -18.430 4.854 1.00 69.94 123 SER A C 1
ATOM 994 O O . SER A 1 123 ? 13.001 -19.306 5.148 1.00 69.94 123 SER A O 1
ATOM 996 N N . ASP A 1 124 ? 11.394 -18.505 3.785 1.00 85.50 124 ASP A N 1
ATOM 997 C CA . ASP A 1 124 ? 11.481 -19.589 2.810 1.00 85.50 124 ASP A CA 1
ATOM 998 C C . ASP A 1 124 ? 12.863 -19.621 2.148 1.00 85.50 124 ASP A C 1
ATOM 1000 O O . ASP A 1 124 ? 13.368 -18.604 1.653 1.00 85.50 124 ASP A O 1
ATOM 1004 N N . PHE A 1 125 ? 13.475 -20.806 2.107 1.00 90.56 125 PHE A N 1
ATOM 1005 C CA . PHE A 1 125 ? 14.812 -20.986 1.556 1.00 90.56 125 PHE A CA 1
ATOM 1006 C C . PHE A 1 125 ? 14.932 -22.233 0.679 1.00 90.56 125 PHE A C 1
ATOM 1008 O O . PHE A 1 125 ? 14.200 -23.210 0.807 1.00 90.56 125 PHE A O 1
ATOM 1015 N N . PHE A 1 126 ? 15.927 -22.194 -0.199 1.00 91.31 126 PHE A N 1
ATOM 1016 C CA . PHE A 1 126 ? 16.308 -23.260 -1.110 1.00 91.31 126 PHE A CA 1
ATOM 1017 C C . PHE A 1 126 ? 17.738 -23.691 -0.820 1.00 91.31 126 PHE A C 1
ATOM 1019 O O . PHE A 1 126 ? 18.628 -22.854 -0.652 1.00 91.31 126 PHE A O 1
ATOM 1026 N N . LEU A 1 127 ? 17.967 -25.002 -0.811 1.00 93.88 127 LEU A N 1
ATOM 1027 C CA . LEU A 1 127 ? 19.297 -25.590 -0.731 1.00 93.88 127 LEU A CA 1
ATOM 1028 C C . LEU A 1 127 ? 19.692 -26.121 -2.108 1.00 93.88 127 LEU A C 1
ATOM 1030 O O . LEU A 1 127 ? 18.987 -26.947 -2.690 1.00 93.88 127 LEU A O 1
ATOM 1034 N N . ASP A 1 128 ? 20.826 -25.667 -2.637 1.00 94.00 128 ASP A N 1
ATOM 1035 C CA . ASP A 1 128 ? 21.372 -26.260 -3.856 1.00 94.00 128 ASP A CA 1
ATOM 1036 C C . ASP A 1 128 ? 22.138 -27.567 -3.567 1.00 94.00 128 ASP A C 1
ATOM 1038 O O . ASP A 1 128 ? 22.462 -27.913 -2.430 1.00 94.00 128 ASP A O 1
ATOM 1042 N N . ARG A 1 129 ? 22.507 -28.298 -4.626 1.00 95.25 129 ARG A N 1
ATOM 1043 C CA . ARG A 1 129 ? 23.287 -29.549 -4.509 1.00 95.25 129 ARG A CA 1
ATOM 1044 C C . ARG A 1 129 ? 24.694 -29.366 -3.922 1.00 95.25 129 ARG A C 1
ATOM 1046 O O . ARG A 1 129 ? 25.358 -30.357 -3.640 1.00 95.25 129 ARG A O 1
ATOM 1053 N N . LYS A 1 130 ? 25.181 -28.131 -3.796 1.00 94.62 130 LYS A N 1
ATOM 1054 C CA . LYS A 1 130 ? 26.483 -27.790 -3.207 1.00 94.62 130 LYS A CA 1
ATOM 1055 C C . LYS A 1 130 ? 26.352 -27.362 -1.742 1.00 94.62 130 LYS A C 1
ATOM 1057 O O . LYS A 1 130 ? 27.358 -26.988 -1.145 1.00 94.62 130 LYS A O 1
ATOM 1062 N N . GLY A 1 131 ? 25.146 -27.406 -1.176 1.00 92.19 131 GLY A N 1
ATOM 1063 C CA . GLY A 1 131 ? 24.871 -26.972 0.187 1.00 92.19 131 GLY A CA 1
ATOM 1064 C C . GLY A 1 131 ? 24.790 -25.451 0.352 1.00 92.19 131 GLY A C 1
ATOM 1065 O O . GLY A 1 131 ? 24.834 -24.969 1.479 1.00 92.19 131 GLY A O 1
ATOM 1066 N N . ASN A 1 132 ? 24.696 -24.674 -0.734 1.00 93.50 132 ASN A N 1
ATOM 1067 C CA . ASN A 1 132 ? 24.455 -23.237 -0.631 1.00 93.50 132 ASN A CA 1
ATOM 1068 C C . ASN A 1 132 ? 22.975 -22.973 -0.348 1.00 93.50 132 ASN A C 1
ATOM 1070 O O . ASN A 1 132 ? 22.100 -23.536 -1.008 1.00 93.50 132 ASN A O 1
ATOM 1074 N N . LEU A 1 133 ? 22.727 -22.057 0.585 1.00 94.12 133 LEU A N 1
ATOM 1075 C CA . LEU A 1 133 ? 21.399 -21.562 0.922 1.00 94.12 133 LEU A CA 1
ATOM 1076 C C . LEU A 1 133 ? 21.053 -20.325 0.090 1.00 94.12 133 LEU A C 1
ATOM 1078 O O . LEU A 1 133 ? 21.875 -19.416 -0.074 1.00 94.12 133 LEU A O 1
ATOM 1082 N N . TYR A 1 134 ? 19.817 -20.278 -0.392 1.00 92.12 134 TYR A N 1
ATOM 1083 C CA . TYR A 1 134 ? 19.267 -19.165 -1.152 1.00 92.12 134 TYR A CA 1
ATOM 1084 C C . TYR A 1 134 ? 17.888 -18.793 -0.633 1.00 92.12 134 TYR A C 1
ATOM 1086 O O . TYR A 1 134 ? 17.074 -19.671 -0.375 1.00 92.12 134 TYR A O 1
ATOM 1094 N N . ARG A 1 135 ? 17.596 -17.496 -0.587 1.00 91.12 135 ARG A N 1
ATOM 1095 C CA . ARG A 1 135 ? 16.218 -16.999 -0.531 1.00 91.12 135 ARG A CA 1
ATOM 1096 C C . ARG A 1 135 ? 15.751 -16.667 -1.933 1.00 91.12 135 ARG A C 1
ATOM 1098 O O . ARG A 1 135 ? 16.532 -16.139 -2.730 1.00 91.12 135 ARG A O 1
ATOM 1105 N N . VAL A 1 136 ? 14.484 -16.927 -2.208 1.00 92.19 136 VAL A N 1
ATOM 1106 C CA . VAL A 1 136 ? 13.814 -16.388 -3.391 1.00 92.19 136 VAL A CA 1
ATOM 1107 C C . VAL A 1 136 ? 13.272 -14.990 -3.073 1.00 92.19 136 VAL A C 1
ATOM 1109 O O . VAL A 1 136 ? 12.971 -14.678 -1.919 1.00 92.19 136 VAL A O 1
ATOM 1112 N N . ARG A 1 137 ? 13.184 -14.112 -4.072 1.00 92.81 137 ARG A N 1
ATOM 1113 C CA . ARG A 1 137 ? 12.625 -12.767 -3.910 1.00 92.81 137 ARG A CA 1
ATOM 1114 C C . ARG A 1 137 ? 11.135 -12.841 -3.572 1.00 92.81 137 ARG A C 1
ATOM 1116 O O . ARG A 1 137 ? 10.324 -13.039 -4.468 1.00 92.81 137 ARG A O 1
ATOM 1123 N N . SER A 1 138 ? 10.782 -12.589 -2.316 1.00 91.56 138 SER A N 1
ATOM 1124 C CA . SER A 1 138 ? 9.389 -12.461 -1.857 1.00 91.56 138 SER A CA 1
ATOM 1125 C C . SER A 1 138 ? 8.894 -11.015 -1.747 1.00 91.56 138 SER A C 1
ATOM 1127 O O . SER A 1 138 ? 7.699 -10.774 -1.602 1.00 91.56 138 SER A O 1
ATOM 1129 N N . ASP A 1 139 ? 9.808 -10.048 -1.845 1.00 91.44 139 ASP A N 1
ATOM 1130 C CA . ASP A 1 139 ? 9.544 -8.621 -1.677 1.00 91.44 139 ASP A CA 1
ATOM 1131 C C . ASP A 1 139 ? 10.663 -7.818 -2.362 1.00 91.44 139 ASP A C 1
ATOM 1133 O O . ASP A 1 139 ? 11.857 -8.016 -2.096 1.00 91.44 139 ASP A O 1
ATOM 1137 N N . PHE A 1 140 ? 10.278 -6.921 -3.269 1.00 93.25 140 PHE A N 1
ATOM 1138 C CA . PHE A 1 140 ? 11.221 -6.110 -4.027 1.00 93.25 140 PHE A CA 1
ATOM 1139 C C . PHE A 1 140 ? 11.869 -4.999 -3.204 1.00 93.25 140 PHE A C 1
ATOM 1141 O O . PHE A 1 140 ? 13.082 -4.795 -3.321 1.00 93.25 140 PHE A O 1
ATOM 1148 N N . THR A 1 141 ? 11.103 -4.321 -2.352 1.00 93.31 141 THR A N 1
ATOM 1149 C CA . THR A 1 141 ? 11.596 -3.283 -1.444 1.00 93.31 141 THR A CA 1
ATOM 1150 C C . THR A 1 141 ? 12.699 -3.859 -0.556 1.00 93.31 141 THR A C 1
ATOM 1152 O O . THR A 1 141 ? 13.796 -3.298 -0.468 1.00 93.31 141 THR A O 1
ATOM 1155 N N . LYS A 1 142 ? 12.495 -5.061 0.006 1.00 90.94 142 LYS A N 1
ATOM 1156 C CA . LYS A 1 142 ? 13.528 -5.780 0.779 1.00 90.94 142 LYS A CA 1
ATOM 1157 C C . LYS A 1 142 ? 14.765 -6.098 -0.065 1.00 90.94 142 LYS A C 1
ATOM 1159 O O . LYS A 1 142 ? 15.885 -5.943 0.433 1.00 90.94 142 LYS A O 1
ATOM 1164 N N . SER A 1 143 ? 14.618 -6.515 -1.324 1.00 91.19 143 SER A N 1
ATOM 1165 C CA . SER A 1 143 ? 15.761 -6.723 -2.232 1.00 91.19 143 SER A CA 1
ATOM 1166 C C . SER A 1 143 ? 16.533 -5.427 -2.511 1.00 91.19 143 SER A C 1
ATOM 1168 O O . SER A 1 143 ? 17.765 -5.428 -2.427 1.00 91.19 143 SER A O 1
ATOM 1170 N N . VAL A 1 144 ? 15.845 -4.311 -2.779 1.00 92.56 144 VAL A N 1
ATOM 1171 C CA . VAL A 1 144 ? 16.465 -2.991 -3.000 1.00 92.56 144 VAL A CA 1
ATOM 1172 C C . VAL A 1 144 ? 17.230 -2.540 -1.755 1.00 92.56 144 VAL A C 1
ATOM 1174 O O . VAL A 1 144 ? 18.414 -2.212 -1.839 1.00 92.56 144 VAL A O 1
ATOM 1177 N N . LEU A 1 145 ? 16.613 -2.623 -0.575 1.00 90.62 145 LEU A N 1
ATOM 1178 C CA . LEU A 1 145 ? 17.237 -2.263 0.701 1.00 90.62 145 LEU A CA 1
ATOM 1179 C C . LEU A 1 145 ? 18.469 -3.119 1.016 1.00 90.62 145 LEU A C 1
ATOM 1181 O O . LEU A 1 145 ? 19.501 -2.606 1.454 1.00 90.62 145 LEU A O 1
ATOM 1185 N N . ASN A 1 146 ? 18.398 -4.429 0.776 1.00 87.75 146 ASN A N 1
ATOM 1186 C CA . ASN A 1 146 ? 19.534 -5.325 0.989 1.00 87.75 146 ASN A CA 1
ATOM 1187 C C . ASN A 1 146 ? 20.672 -5.064 -0.002 1.00 87.75 146 ASN A C 1
ATOM 1189 O O . ASN A 1 146 ? 21.843 -5.200 0.357 1.00 87.75 146 ASN A O 1
ATOM 1193 N N . HIS A 1 147 ? 20.350 -4.656 -1.228 1.00 87.69 147 HIS A N 1
ATOM 1194 C CA . HIS A 1 147 ? 21.345 -4.206 -2.190 1.00 87.69 147 HIS A CA 1
ATOM 1195 C C . HIS A 1 147 ? 22.004 -2.893 -1.751 1.00 87.69 147 HIS A C 1
ATOM 1197 O O . HIS A 1 147 ? 23.231 -2.792 -1.760 1.00 87.69 147 HIS A O 1
ATOM 1203 N N . ARG A 1 148 ? 21.209 -1.925 -1.281 1.00 86.88 148 ARG A N 1
ATOM 1204 C CA . ARG A 1 148 ? 21.691 -0.643 -0.753 1.00 86.88 148 ARG A CA 1
ATOM 1205 C C . ARG A 1 148 ? 22.684 -0.821 0.387 1.00 86.88 148 ARG A C 1
ATOM 1207 O O . ARG A 1 148 ? 23.753 -0.216 0.384 1.00 86.88 148 ARG A O 1
ATOM 1214 N N . LYS A 1 149 ? 22.375 -1.720 1.331 1.00 84.75 149 LYS A N 1
ATOM 1215 C CA . LYS A 1 149 ? 23.266 -2.065 2.453 1.00 84.75 149 LYS A CA 1
ATOM 1216 C C . LYS A 1 149 ? 24.657 -2.505 1.977 1.00 84.75 149 LYS A C 1
ATOM 1218 O O . LYS A 1 149 ? 25.640 -2.188 2.637 1.00 84.75 149 LYS A O 1
ATOM 1223 N N . LYS A 1 150 ? 24.755 -3.180 0.824 1.00 82.19 150 LYS A N 1
ATOM 1224 C CA . LYS A 1 150 ? 26.026 -3.651 0.239 1.00 82.19 150 LYS A CA 1
ATOM 1225 C C . LYS A 1 150 ? 26.817 -2.552 -0.483 1.00 82.19 150 LYS A C 1
ATOM 1227 O O . LYS A 1 150 ? 28.032 -2.673 -0.579 1.00 82.19 150 LYS A O 1
ATOM 1232 N N . GLN A 1 151 ? 26.160 -1.505 -0.989 1.00 73.69 151 GLN A N 1
ATOM 1233 C CA . GLN A 1 151 ? 26.801 -0.413 -1.744 1.00 73.69 151 GLN A CA 1
ATOM 1234 C C . GLN A 1 151 ? 27.229 0.796 -0.888 1.00 73.69 151 GLN A C 1
ATOM 1236 O O . GLN A 1 151 ? 27.826 1.723 -1.424 1.00 73.69 151 GLN A O 1
ATOM 1241 N N . ALA A 1 152 ? 26.983 0.748 0.428 1.00 65.81 152 ALA A N 1
ATOM 1242 C CA . ALA A 1 152 ? 26.970 1.841 1.411 1.00 65.81 152 ALA A CA 1
ATOM 1243 C C . ALA A 1 152 ? 25.565 2.432 1.632 1.00 65.81 152 ALA A C 1
ATOM 1245 O O . ALA A 1 152 ? 24.908 2.937 0.719 1.00 65.81 152 ALA A O 1
ATOM 1246 N N . PHE A 1 153 ? 25.131 2.389 2.898 1.00 60.47 153 PHE A N 1
ATOM 1247 C CA . PHE A 1 153 ? 23.789 2.753 3.371 1.00 60.47 153 PHE A CA 1
ATOM 1248 C C . PHE A 1 153 ? 23.387 4.205 3.042 1.00 60.47 153 PHE A C 1
ATOM 1250 O O . PHE A 1 153 ? 22.207 4.509 2.942 1.00 60.47 153 PHE A O 1
ATOM 1257 N N . THR A 1 154 ? 24.348 5.102 2.813 1.00 61.84 154 THR A N 1
ATOM 1258 C CA . THR A 1 154 ? 24.110 6.530 2.529 1.00 61.84 154 THR A CA 1
ATOM 1259 C C . THR A 1 154 ? 23.818 6.844 1.060 1.00 61.84 154 THR A C 1
ATOM 1261 O O . THR A 1 154 ? 23.551 7.996 0.724 1.00 61.84 154 THR A O 1
ATOM 1264 N N . SER A 1 155 ? 23.872 5.854 0.166 1.00 72.81 155 SER A N 1
ATOM 1265 C CA . SER A 1 155 ? 23.537 6.066 -1.244 1.00 72.81 155 SER A CA 1
ATOM 1266 C C . SER A 1 155 ? 22.043 6.355 -1.395 1.00 72.81 155 SER A C 1
ATOM 1268 O O . SER A 1 155 ? 21.219 5.528 -1.015 1.00 72.81 155 SER A O 1
ATOM 1270 N N . LYS A 1 156 ? 21.678 7.517 -1.953 1.00 86.50 156 LYS A N 1
ATOM 1271 C CA . LYS A 1 156 ? 20.293 7.753 -2.380 1.00 86.50 156 LYS A CA 1
ATOM 1272 C C . LYS A 1 156 ? 19.929 6.699 -3.428 1.00 86.50 156 LYS A C 1
ATOM 1274 O O . LYS A 1 156 ? 20.680 6.505 -4.385 1.00 86.50 156 LYS A O 1
ATOM 1279 N N . MET A 1 157 ? 18.796 6.032 -3.261 1.00 91.38 157 MET A N 1
ATOM 1280 C CA . MET A 1 157 ? 18.254 5.091 -4.234 1.00 91.38 157 MET A CA 1
ATOM 1281 C C . MET A 1 157 ? 16.906 5.591 -4.720 1.00 91.38 157 MET A C 1
ATOM 1283 O O . MET A 1 157 ? 15.930 5.562 -3.984 1.00 91.38 157 MET A O 1
ATOM 1287 N N . LYS A 1 158 ? 16.874 6.010 -5.983 1.00 95.56 158 LYS A N 1
ATOM 1288 C CA . LYS A 1 158 ? 15.656 6.301 -6.731 1.00 95.56 158 LYS A CA 1
ATOM 1289 C C . LYS A 1 158 ? 15.617 5.328 -7.899 1.00 95.56 158 LYS A C 1
ATOM 1291 O O . LYS A 1 158 ? 16.304 5.536 -8.900 1.00 95.56 158 LYS A O 1
ATOM 1296 N N . VAL A 1 159 ? 14.936 4.199 -7.722 1.00 97.06 159 VAL A N 1
ATOM 1297 C CA . VAL A 1 159 ? 14.993 3.066 -8.654 1.00 97.06 159 VAL A CA 1
ATOM 1298 C C . VAL A 1 159 ? 13.631 2.504 -9.029 1.00 97.06 159 VAL A C 1
ATOM 1300 O O . VAL A 1 159 ? 12.700 2.539 -8.236 1.00 97.06 159 VAL A O 1
ATOM 1303 N N . TRP A 1 160 ? 13.525 1.970 -10.240 1.00 97.69 160 TRP A N 1
ATOM 1304 C CA . TRP A 1 160 ? 12.360 1.220 -10.694 1.00 97.69 160 TRP A CA 1
ATOM 1305 C C . TRP A 1 160 ? 12.749 -0.224 -11.004 1.00 97.69 160 TRP A C 1
ATOM 1307 O O . TRP A 1 160 ? 13.896 -0.495 -11.368 1.00 97.69 160 TRP A O 1
ATOM 1317 N N . TYR A 1 161 ? 11.807 -1.151 -10.888 1.00 95.88 161 TYR A N 1
ATOM 1318 C CA . TYR A 1 161 ? 12.019 -2.567 -11.182 1.00 95.88 161 TYR A CA 1
ATOM 1319 C C . TYR A 1 161 ? 10.870 -3.159 -11.997 1.00 95.88 161 TYR A C 1
ATOM 1321 O O . TYR A 1 161 ? 9.759 -2.631 -12.014 1.00 95.88 161 TYR A O 1
ATOM 1329 N N . ALA A 1 162 ? 11.176 -4.258 -12.687 1.00 93.56 162 ALA A N 1
ATOM 1330 C CA . ALA A 1 162 ? 10.232 -5.054 -13.459 1.00 93.56 162 ALA A CA 1
ATOM 1331 C C . ALA A 1 162 ? 10.681 -6.518 -13.478 1.00 93.56 162 ALA A C 1
ATOM 1333 O O . ALA A 1 162 ? 11.605 -6.871 -14.217 1.00 93.56 162 ALA A O 1
ATOM 1334 N N . ASP A 1 163 ? 10.086 -7.354 -12.628 1.00 91.69 163 ASP A N 1
ATOM 1335 C CA . ASP A 1 163 ? 10.421 -8.781 -12.533 1.00 91.69 163 ASP A CA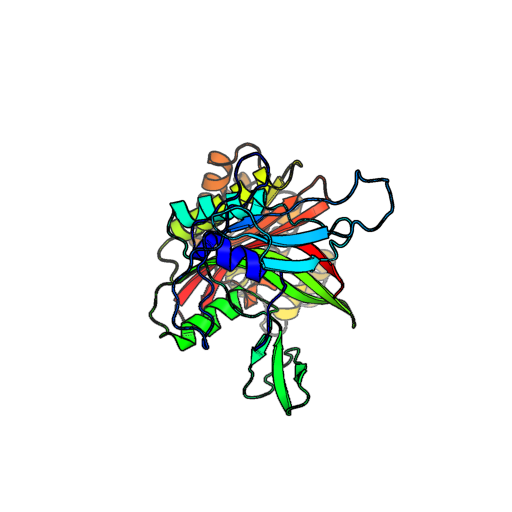 1
ATOM 1336 C C . ASP A 1 163 ? 9.397 -9.547 -11.685 1.00 91.69 163 ASP A C 1
ATOM 1338 O O . ASP A 1 163 ? 8.499 -8.961 -11.083 1.00 91.69 163 ASP A O 1
ATOM 1342 N N . PHE A 1 164 ? 9.593 -10.857 -11.569 1.00 92.12 164 PHE A N 1
ATOM 1343 C CA . PHE A 1 164 ? 8.805 -11.716 -10.697 1.00 92.12 164 PHE A CA 1
ATOM 1344 C C . PHE A 1 164 ? 9.137 -11.558 -9.206 1.00 92.12 164 PHE A C 1
ATOM 1346 O O . PHE A 1 164 ? 10.306 -11.434 -8.806 1.00 92.12 164 PHE A O 1
ATOM 1353 N N . VAL A 1 165 ? 8.080 -11.639 -8.400 1.00 92.50 165 VAL A N 1
ATOM 1354 C CA . VAL A 1 165 ? 8.065 -11.821 -6.947 1.00 92.50 165 VAL A CA 1
ATOM 1355 C C . VAL A 1 165 ? 7.389 -13.152 -6.639 1.00 92.50 165 VAL A C 1
ATOM 1357 O O . VAL A 1 165 ? 6.372 -13.482 -7.238 1.00 92.50 165 VAL A O 1
ATOM 1360 N N . TYR A 1 166 ? 7.953 -13.915 -5.710 1.00 92.31 166 TYR A N 1
ATOM 1361 C CA . TYR A 1 166 ? 7.575 -15.297 -5.439 1.00 92.31 166 TYR A CA 1
ATOM 1362 C C . TYR A 1 166 ? 6.943 -15.420 -4.057 1.00 92.31 166 TYR A C 1
ATOM 1364 O O . TYR A 1 166 ? 7.468 -14.886 -3.079 1.00 92.31 166 TYR A O 1
ATOM 1372 N N . ARG A 1 167 ? 5.820 -16.130 -3.970 1.00 89.50 167 ARG A N 1
ATOM 1373 C CA . ARG A 1 167 ? 5.088 -16.385 -2.722 1.00 89.50 167 ARG A CA 1
ATOM 1374 C C . ARG A 1 167 ? 4.611 -17.829 -2.693 1.00 89.50 167 ARG A C 1
ATOM 1376 O O . ARG A 1 167 ? 4.447 -18.436 -3.747 1.00 89.50 167 ARG A O 1
ATOM 1383 N N . TYR A 1 168 ? 4.365 -18.357 -1.502 1.00 88.06 168 TYR A N 1
ATOM 1384 C CA . TYR A 1 168 ? 3.688 -19.640 -1.351 1.00 88.06 168 TYR A CA 1
ATOM 1385 C C . TYR A 1 168 ? 2.183 -19.445 -1.188 1.00 88.06 168 TYR A C 1
ATOM 1387 O O . TYR A 1 168 ? 1.733 -18.578 -0.437 1.00 88.06 168 TYR A O 1
ATOM 1395 N N . PHE A 1 169 ? 1.413 -20.274 -1.884 1.00 84.06 169 PHE A N 1
ATOM 1396 C CA . PHE A 1 169 ? -0.010 -20.470 -1.655 1.00 84.06 169 PHE A CA 1
ATOM 1397 C C . PHE A 1 169 ? -0.226 -21.930 -1.245 1.00 84.06 169 PHE A C 1
ATOM 1399 O O . PHE A 1 169 ? -0.232 -22.836 -2.076 1.00 84.06 169 PHE A O 1
ATOM 1406 N N . GLY A 1 170 ? -0.325 -22.169 0.065 1.00 87.25 170 GLY A N 1
ATOM 1407 C CA . GLY A 1 170 ? -0.185 -23.520 0.607 1.00 87.25 170 GLY A CA 1
ATOM 1408 C C . GLY A 1 170 ? 1.236 -24.040 0.376 1.00 87.25 170 GLY A C 1
ATOM 1409 O O . GLY A 1 170 ? 2.196 -23.410 0.810 1.00 87.25 170 GLY A O 1
ATOM 1410 N N . GLU A 1 171 ? 1.365 -25.169 -0.318 1.00 86.94 171 GLU A N 1
ATOM 1411 C CA . GLU A 1 171 ? 2.662 -25.771 -0.669 1.00 86.94 171 GLU A CA 1
ATOM 1412 C C . GLU A 1 171 ? 3.161 -25.356 -2.065 1.00 86.94 171 GLU A C 1
ATOM 1414 O O . GLU A 1 171 ? 4.302 -25.646 -2.427 1.00 86.94 171 GLU A O 1
ATOM 1419 N N . GLU A 1 172 ? 2.332 -24.669 -2.858 1.00 88.38 172 GLU A N 1
ATOM 1420 C CA . GLU A 1 172 ? 2.676 -24.272 -4.224 1.00 88.38 172 GLU A CA 1
ATOM 1421 C C . GLU A 1 172 ? 3.360 -22.908 -4.251 1.00 88.38 172 GLU A C 1
ATOM 1423 O O . GLU A 1 172 ? 2.895 -21.943 -3.640 1.00 88.38 172 GLU A O 1
ATOM 1428 N N . MET A 1 173 ? 4.454 -22.810 -5.005 1.00 89.31 173 MET A N 1
ATOM 1429 C CA . MET A 1 173 ? 5.080 -21.527 -5.290 1.00 89.31 173 MET A CA 1
ATOM 1430 C C . MET A 1 173 ? 4.367 -20.854 -6.459 1.00 89.31 173 MET A C 1
ATOM 1432 O O . MET A 1 173 ? 4.193 -21.437 -7.525 1.00 89.31 173 MET A O 1
ATOM 1436 N N . VAL A 1 174 ? 4.017 -19.587 -6.279 1.00 89.88 174 VAL A N 1
ATOM 1437 C CA . VAL A 1 174 ? 3.475 -18.721 -7.323 1.00 89.88 174 VAL A CA 1
ATOM 1438 C C . VAL A 1 174 ? 4.417 -17.546 -7.554 1.00 89.88 174 VAL A C 1
ATOM 1440 O O . VAL A 1 174 ? 5.017 -17.021 -6.615 1.00 89.88 174 VAL A O 1
ATOM 1443 N N . ALA A 1 175 ? 4.553 -17.130 -8.807 1.00 90.00 175 ALA A N 1
ATOM 1444 C CA . ALA A 1 175 ? 5.294 -15.951 -9.220 1.00 90.00 175 ALA A CA 1
ATOM 1445 C C . ALA A 1 175 ? 4.339 -14.900 -9.777 1.00 90.00 175 ALA A C 1
ATOM 1447 O O . ALA A 1 175 ? 3.574 -15.161 -10.697 1.00 90.00 175 ALA A O 1
ATOM 1448 N N . GLU A 1 176 ? 4.426 -13.682 -9.271 1.00 89.75 176 GLU A N 1
ATOM 1449 C CA . GLU A 1 176 ? 3.674 -12.535 -9.763 1.00 89.75 176 GLU A CA 1
ATOM 1450 C C . GLU A 1 176 ? 4.640 -11.531 -10.376 1.00 89.75 176 GLU A C 1
ATOM 1452 O O . GLU A 1 176 ? 5.641 -11.168 -9.753 1.00 89.75 176 GLU A O 1
ATOM 1457 N N . TYR A 1 177 ? 4.378 -11.095 -11.607 1.00 91.94 177 TYR A N 1
ATOM 1458 C CA . TYR A 1 177 ? 5.230 -10.092 -12.233 1.00 91.94 177 TYR A CA 1
ATOM 1459 C C . TYR A 1 177 ? 4.872 -8.703 -11.710 1.00 91.94 177 TYR A C 1
ATOM 1461 O O . TYR A 1 177 ? 3.724 -8.277 -11.807 1.00 91.94 177 TYR A O 1
ATOM 1469 N N . GLN A 1 178 ? 5.852 -7.969 -11.191 1.00 94.69 178 GLN A N 1
ATOM 1470 C CA . GLN A 1 178 ? 5.626 -6.657 -10.596 1.00 94.69 178 GLN A CA 1
ATOM 1471 C C . GLN A 1 178 ? 6.412 -5.562 -11.306 1.00 94.69 178 GLN A C 1
ATOM 1473 O O . GLN A 1 178 ? 7.584 -5.740 -11.639 1.00 94.69 178 GLN A O 1
ATOM 1478 N N . LEU A 1 179 ? 5.760 -4.413 -11.494 1.00 96.44 179 LEU A N 1
ATOM 1479 C CA . LEU A 1 179 ? 6.386 -3.149 -11.886 1.00 96.44 179 LEU A CA 1
ATOM 1480 C C . LEU A 1 179 ? 6.349 -2.209 -10.692 1.00 96.44 179 LEU A C 1
ATOM 1482 O O . LEU A 1 179 ? 5.264 -1.942 -10.188 1.00 96.44 179 LEU A O 1
ATOM 1486 N N . GLY A 1 180 ? 7.481 -1.682 -10.244 1.00 97.81 180 GLY A N 1
ATOM 1487 C CA . GLY A 1 180 ? 7.461 -0.838 -9.053 1.00 97.81 180 GLY A CA 1
ATOM 1488 C C . GLY A 1 180 ? 8.584 0.170 -8.957 1.00 97.81 180 GLY A C 1
ATOM 1489 O O . GLY A 1 180 ? 9.490 0.209 -9.793 1.00 97.81 180 GLY A O 1
ATOM 1490 N N . LEU A 1 181 ? 8.468 1.020 -7.942 1.00 98.56 181 LEU A N 1
ATOM 1491 C CA . LEU A 1 181 ? 9.353 2.141 -7.646 1.00 98.56 181 LEU A CA 1
ATOM 1492 C C . LEU A 1 181 ? 9.818 2.074 -6.196 1.00 98.56 181 LEU A C 1
ATOM 1494 O O . LEU A 1 181 ? 9.044 1.705 -5.319 1.00 98.56 181 LEU A O 1
ATOM 1498 N N . GLU A 1 182 ? 11.045 2.521 -5.953 1.00 97.94 182 GLU A N 1
ATOM 1499 C CA . GLU A 1 182 ? 11.583 2.810 -4.626 1.00 97.94 182 GLU A CA 1
ATOM 1500 C C . GLU A 1 182 ? 12.315 4.149 -4.646 1.00 97.94 182 GLU A C 1
ATOM 1502 O O . GLU A 1 182 ? 13.181 4.374 -5.499 1.00 97.94 182 GLU A O 1
ATOM 1507 N N . ASN A 1 183 ? 11.999 5.020 -3.690 1.00 97.25 183 ASN A N 1
ATOM 1508 C CA . ASN A 1 183 ? 12.692 6.283 -3.468 1.00 97.25 183 ASN A CA 1
ATOM 1509 C C . ASN A 1 183 ? 13.117 6.411 -2.000 1.00 97.25 183 ASN A C 1
ATOM 1511 O O . ASN A 1 183 ? 12.285 6.455 -1.090 1.00 97.25 183 ASN A O 1
ATOM 1515 N N . ILE A 1 184 ? 14.431 6.439 -1.771 1.00 95.25 184 ILE A N 1
ATOM 1516 C CA . ILE A 1 184 ? 15.037 6.427 -0.442 1.00 95.25 184 ILE A CA 1
ATOM 1517 C C . ILE A 1 184 ? 16.300 7.310 -0.423 1.00 95.25 184 ILE A C 1
ATOM 1519 O O . ILE A 1 184 ? 17.227 7.052 -1.196 1.00 95.25 184 ILE A O 1
ATOM 1523 N N . PRO A 1 185 ? 16.405 8.309 0.471 1.00 94.69 185 PRO A N 1
ATOM 1524 C CA . PRO A 1 185 ? 15.381 8.733 1.417 1.00 94.69 185 PRO A CA 1
ATOM 1525 C C . PRO A 1 185 ? 14.196 9.431 0.739 1.00 94.69 185 PRO A C 1
ATOM 1527 O O . PRO A 1 185 ? 14.359 10.115 -0.267 1.00 94.69 185 PRO A O 1
ATOM 1530 N N . ARG A 1 186 ? 13.021 9.324 1.361 1.00 95.81 186 ARG A N 1
ATOM 1531 C CA . ARG A 1 186 ? 11.887 10.220 1.124 1.00 95.81 186 ARG A CA 1
ATOM 1532 C C . ARG A 1 186 ? 12.173 11.557 1.808 1.00 95.81 186 ARG A C 1
ATOM 1534 O O . ARG A 1 186 ? 12.205 11.627 3.039 1.00 95.81 186 ARG A O 1
ATOM 1541 N N . GLU A 1 187 ? 12.363 12.612 1.029 1.00 94.38 187 GLU A N 1
ATOM 1542 C CA . GLU A 1 187 ? 12.692 13.951 1.526 1.00 94.38 187 GLU A CA 1
ATOM 1543 C C . GLU A 1 187 ? 11.430 14.755 1.868 1.00 94.38 187 GLU A C 1
ATOM 1545 O O . GLU A 1 187 ? 11.438 15.560 2.800 1.00 94.38 187 GLU A O 1
ATOM 1550 N N . SER A 1 188 ? 10.323 14.523 1.157 1.00 96.00 188 SER A N 1
ATOM 1551 C CA . SER A 1 188 ? 9.061 15.245 1.358 1.00 96.00 188 SER A CA 1
ATOM 1552 C C . SER A 1 188 ? 7.834 14.431 0.933 1.00 96.00 188 SER A C 1
ATOM 1554 O O . SER A 1 188 ? 7.960 13.329 0.408 1.00 96.00 188 SER A O 1
ATOM 1556 N N . LEU A 1 189 ? 6.629 14.971 1.144 1.00 96.81 189 LEU A N 1
ATOM 1557 C CA . LEU A 1 189 ? 5.391 14.367 0.631 1.00 96.81 189 LEU A CA 1
ATOM 1558 C C . LEU A 1 189 ? 5.314 14.407 -0.912 1.00 96.81 189 LEU A C 1
ATOM 1560 O O . LEU A 1 189 ? 4.613 13.599 -1.513 1.00 96.81 189 LEU A O 1
ATOM 1564 N N . ASN A 1 190 ? 6.086 15.281 -1.573 1.00 97.94 190 ASN A N 1
ATOM 1565 C CA . ASN A 1 190 ? 6.155 15.310 -3.038 1.00 97.94 190 ASN A CA 1
ATOM 1566 C C . ASN A 1 190 ? 6.769 14.029 -3.618 1.00 97.94 190 ASN A C 1
ATOM 1568 O O . ASN A 1 190 ? 6.384 13.624 -4.709 1.00 97.94 190 ASN A O 1
ATOM 1572 N N . ASP A 1 191 ? 7.676 13.370 -2.891 1.00 98.19 191 ASP A N 1
ATOM 1573 C CA . ASP A 1 191 ? 8.208 12.065 -3.302 1.00 98.19 191 ASP A CA 1
ATOM 1574 C C . ASP A 1 191 ? 7.098 11.001 -3.309 1.00 98.19 191 ASP A C 1
ATOM 1576 O O . ASP A 1 191 ? 7.041 10.159 -4.204 1.00 98.19 191 ASP A O 1
ATOM 1580 N N . THR A 1 192 ? 6.174 11.077 -2.347 1.00 98.50 192 THR A N 1
ATOM 1581 C CA . THR A 1 192 ? 4.983 10.219 -2.282 1.00 98.50 192 THR A CA 1
ATOM 1582 C C . THR A 1 192 ? 4.021 10.517 -3.431 1.00 98.50 192 THR A C 1
ATOM 1584 O O . THR A 1 192 ? 3.521 9.585 -4.058 1.00 98.50 192 THR A O 1
ATOM 1587 N N . PHE A 1 193 ? 3.802 11.794 -3.769 1.00 98.69 193 PHE A N 1
ATOM 1588 C CA . PHE A 1 193 ? 3.002 12.176 -4.940 1.00 98.69 193 PHE A CA 1
ATOM 1589 C C . PHE A 1 193 ? 3.601 11.662 -6.245 1.00 98.69 193 PHE A C 1
ATOM 1591 O O . PHE A 1 193 ? 2.860 11.185 -7.095 1.00 98.69 193 PHE A O 1
ATOM 1598 N N . GLU A 1 194 ? 4.924 11.712 -6.397 1.00 98.69 194 GLU A N 1
ATOM 1599 C CA . GLU A 1 194 ? 5.605 11.229 -7.598 1.00 98.69 194 GLU A CA 1
ATOM 1600 C C . GLU A 1 194 ? 5.427 9.712 -7.787 1.00 98.69 194 GLU A C 1
ATOM 1602 O O . GLU A 1 194 ? 5.100 9.262 -8.888 1.00 98.69 194 GLU A O 1
ATOM 1607 N N . VAL A 1 195 ? 5.581 8.923 -6.714 1.00 98.69 195 VAL A N 1
ATOM 1608 C CA . VAL A 1 195 ? 5.314 7.473 -6.750 1.00 98.69 195 VAL A CA 1
ATOM 1609 C C . VAL A 1 195 ? 3.846 7.203 -7.085 1.00 98.69 195 VAL A C 1
ATOM 1611 O O . VAL A 1 195 ? 3.562 6.426 -7.998 1.00 98.69 195 VAL A O 1
ATOM 1614 N N . LEU A 1 196 ? 2.914 7.872 -6.398 1.00 98.62 196 LEU A N 1
ATOM 1615 C CA . LEU A 1 196 ? 1.477 7.750 -6.658 1.00 98.62 196 LEU A CA 1
ATOM 1616 C C . LEU A 1 196 ? 1.116 8.120 -8.097 1.00 98.62 196 LEU A C 1
ATOM 1618 O O . LEU A 1 196 ? 0.288 7.440 -8.701 1.00 98.62 196 LEU A O 1
ATOM 1622 N N . GLU A 1 197 ? 1.726 9.167 -8.654 1.00 98.62 197 GLU A N 1
ATOM 1623 C CA . GLU A 1 197 ? 1.478 9.612 -10.023 1.00 98.62 197 GLU A CA 1
ATOM 1624 C C . GLU A 1 197 ? 1.849 8.525 -11.022 1.00 98.62 197 GLU A C 1
ATOM 1626 O O . GLU A 1 197 ? 1.012 8.120 -11.825 1.00 98.62 197 GLU A O 1
ATOM 1631 N N . ILE A 1 198 ? 3.084 8.022 -10.953 1.00 98.62 198 ILE A N 1
ATOM 1632 C CA . ILE A 1 198 ? 3.570 7.028 -11.912 1.00 98.62 198 ILE A CA 1
ATOM 1633 C C . ILE A 1 198 ? 2.779 5.732 -11.785 1.00 98.62 198 ILE A C 1
ATOM 1635 O O . ILE A 1 198 ? 2.408 5.155 -12.808 1.00 98.62 198 ILE A O 1
ATOM 1639 N N . ILE A 1 199 ? 2.517 5.271 -10.559 1.00 98.56 199 ILE A N 1
ATOM 1640 C CA . ILE A 1 199 ? 1.772 4.033 -10.328 1.00 98.56 199 ILE A CA 1
ATOM 1641 C C . ILE A 1 199 ? 0.336 4.186 -10.841 1.00 98.56 199 ILE A C 1
ATOM 1643 O O . ILE A 1 199 ? -0.089 3.387 -11.670 1.00 98.56 199 ILE A O 1
ATOM 1647 N N . THR A 1 200 ? -0.383 5.241 -10.449 1.00 98.31 200 THR A N 1
ATOM 1648 C CA . THR A 1 200 ? -1.787 5.450 -10.850 1.00 98.31 200 THR A CA 1
ATOM 1649 C C . THR A 1 200 ? -1.927 5.671 -12.357 1.00 98.31 200 THR A C 1
ATOM 1651 O O . THR A 1 200 ? -2.781 5.052 -12.989 1.00 98.31 200 THR A O 1
ATOM 1654 N N . GLU A 1 201 ? -1.067 6.497 -12.963 1.00 97.69 201 GLU A N 1
ATOM 1655 C CA . GLU A 1 201 ? -1.074 6.733 -14.414 1.00 97.69 201 GLU A CA 1
ATOM 1656 C C . GLU A 1 201 ? -0.768 5.446 -15.189 1.00 97.69 201 GLU A C 1
ATOM 1658 O O . GLU A 1 201 ? -1.367 5.178 -16.227 1.00 97.69 201 GLU A O 1
ATOM 1663 N N . SER A 1 202 ? 0.139 4.616 -14.672 1.00 97.00 202 SER A N 1
ATOM 1664 C CA . SER A 1 202 ? 0.458 3.329 -15.287 1.00 97.00 202 SER A CA 1
ATOM 1665 C C . SER A 1 202 ? -0.693 2.336 -15.160 1.00 97.00 202 SER A C 1
ATOM 1667 O O . SER A 1 202 ? -1.029 1.696 -16.148 1.00 97.00 202 SER A O 1
ATOM 1669 N N . VAL A 1 203 ? -1.345 2.236 -13.999 1.00 95.56 203 VAL A N 1
ATOM 1670 C CA . VAL A 1 203 ? -2.523 1.368 -13.834 1.00 95.56 203 VAL A CA 1
ATOM 1671 C C . VAL A 1 203 ? -3.655 1.808 -14.774 1.00 95.56 203 VAL A C 1
ATOM 1673 O O . VAL A 1 203 ? -4.233 0.957 -15.442 1.00 95.56 203 VAL A O 1
ATOM 1676 N N . LEU A 1 204 ? -3.911 3.112 -14.925 1.00 94.56 204 LEU A N 1
ATOM 1677 C CA . LEU A 1 204 ? -4.916 3.634 -15.868 1.00 94.56 204 LEU A CA 1
ATOM 1678 C C . LEU A 1 204 ? -4.657 3.250 -17.334 1.00 94.56 204 LEU A C 1
ATOM 1680 O O . LEU A 1 204 ? -5.598 3.123 -18.110 1.00 94.56 204 LEU A O 1
ATOM 1684 N N . GLU A 1 205 ? -3.397 3.086 -17.736 1.00 92.00 205 GLU A N 1
ATOM 1685 C CA . GLU A 1 205 ? -3.058 2.609 -19.083 1.00 92.00 205 GLU A CA 1
ATOM 1686 C C . GLU A 1 205 ? -3.139 1.084 -19.208 1.00 92.00 205 GLU A C 1
ATOM 1688 O O . GLU A 1 205 ? -3.406 0.557 -20.287 1.00 92.00 205 GLU A O 1
ATOM 1693 N N . MET A 1 206 ? -2.857 0.366 -18.120 1.00 90.19 206 MET A N 1
ATOM 1694 C CA . MET A 1 206 ? -2.749 -1.093 -18.117 1.00 90.19 206 MET A CA 1
ATOM 1695 C C . MET A 1 206 ? -4.094 -1.800 -17.933 1.00 90.19 206 MET A C 1
ATOM 1697 O O . MET A 1 206 ? -4.218 -2.951 -18.366 1.00 90.19 206 MET A O 1
ATOM 1701 N N . PHE A 1 207 ? -5.058 -1.129 -17.299 1.00 88.56 207 PHE A N 1
ATOM 1702 C CA . PHE A 1 207 ? -6.381 -1.638 -16.950 1.00 88.56 207 PHE A CA 1
ATOM 1703 C C . PHE A 1 207 ? -7.457 -0.708 -17.513 1.00 88.56 207 PHE A C 1
ATOM 1705 O O . PHE A 1 207 ? -7.335 0.510 -17.460 1.00 88.56 207 PHE A O 1
ATOM 1712 N N . THR A 1 208 ? -8.514 -1.286 -18.081 1.00 85.00 208 THR A N 1
ATOM 1713 C CA . THR A 1 208 ? -9.570 -0.528 -18.782 1.00 85.00 208 THR A CA 1
ATOM 1714 C C . THR A 1 208 ? -10.792 -0.242 -17.910 1.00 85.00 208 THR A C 1
ATOM 1716 O O . THR A 1 208 ? -11.659 0.537 -18.306 1.00 85.00 208 THR A O 1
ATOM 1719 N N . GLY A 1 209 ? -10.873 -0.876 -16.740 1.00 85.88 209 GLY A N 1
ATOM 1720 C CA . GLY A 1 209 ? -11.982 -0.742 -15.809 1.00 85.88 209 GLY A CA 1
ATOM 1721 C C . GLY A 1 209 ? -11.929 0.521 -14.947 1.00 85.88 209 GLY A C 1
ATOM 1722 O O . GLY A 1 209 ? -10.879 1.160 -14.839 1.00 85.88 209 GLY A O 1
ATOM 1723 N N . PRO A 1 210 ? -13.047 0.886 -14.288 1.00 94.00 210 PRO A N 1
ATOM 1724 C CA . PRO A 1 210 ? -13.029 1.924 -13.268 1.00 94.00 210 PRO A CA 1
ATOM 1725 C C . PRO A 1 210 ? -12.082 1.536 -12.130 1.00 94.00 210 PRO A C 1
ATOM 1727 O O . PRO A 1 210 ? -12.137 0.413 -11.618 1.00 94.00 210 PRO A O 1
ATOM 1730 N N . LEU A 1 211 ? -11.239 2.482 -11.726 1.00 96.88 211 LEU A N 1
ATOM 1731 C CA . LEU A 1 211 ? -10.254 2.277 -10.673 1.00 96.88 211 LEU A CA 1
ATOM 1732 C C . LEU A 1 211 ? -10.678 2.956 -9.378 1.00 96.88 211 LEU A C 1
ATOM 1734 O O . LEU A 1 211 ? -11.170 4.089 -9.391 1.00 96.88 211 LEU A O 1
ATOM 1738 N N . ILE A 1 212 ? -10.398 2.279 -8.270 1.00 98.25 212 ILE A N 1
ATOM 1739 C CA . ILE A 1 212 ? -10.479 2.841 -6.924 1.00 98.25 212 ILE A CA 1
ATOM 1740 C C . ILE A 1 212 ? -9.057 2.968 -6.393 1.00 98.25 212 ILE A C 1
ATOM 1742 O O . ILE A 1 212 ? -8.338 1.972 -6.356 1.00 98.25 212 ILE A O 1
ATOM 1746 N N . VAL A 1 213 ? -8.655 4.169 -5.982 1.00 98.50 213 VAL A N 1
ATOM 1747 C CA . VAL A 1 213 ? -7.429 4.391 -5.205 1.00 98.50 213 VAL A CA 1
ATOM 1748 C C . VAL A 1 213 ? -7.836 4.644 -3.764 1.00 98.50 213 VAL A C 1
ATOM 1750 O O . VAL A 1 213 ? -8.336 5.713 -3.416 1.00 98.50 213 VAL A O 1
ATOM 1753 N N . GLU A 1 214 ? -7.625 3.634 -2.935 1.00 98.50 214 GLU A N 1
ATOM 1754 C CA . GLU A 1 214 ?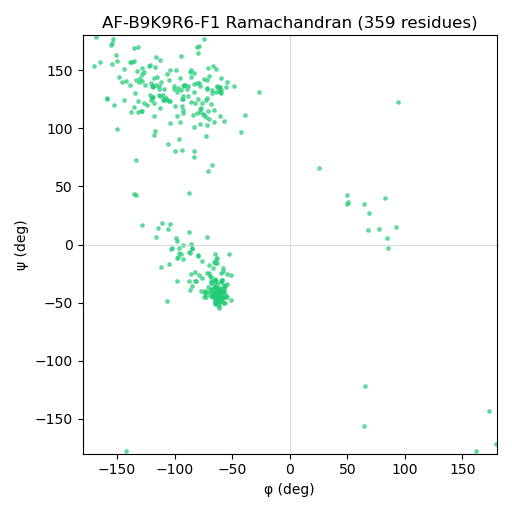 -7.842 3.686 -1.500 1.00 98.50 214 GLU A CA 1
ATOM 1755 C C . GLU A 1 214 ? -6.570 4.193 -0.817 1.00 98.50 214 GLU A C 1
ATOM 1757 O O . GLU A 1 214 ? -5.485 3.661 -1.054 1.00 98.50 214 GLU A O 1
ATOM 1762 N N . ILE A 1 215 ? -6.692 5.219 0.022 1.00 98.56 215 ILE A N 1
ATOM 1763 C CA . ILE A 1 215 ? -5.590 5.778 0.806 1.00 98.56 215 ILE A CA 1
ATOM 1764 C C . ILE A 1 215 ? -5.834 5.588 2.301 1.00 98.56 215 ILE A C 1
ATOM 1766 O O . ILE A 1 215 ? -6.954 5.718 2.794 1.00 98.56 215 ILE A O 1
ATOM 1770 N N . GLY A 1 216 ? -4.756 5.337 3.032 1.00 97.88 216 GLY A N 1
ATOM 1771 C CA . GLY A 1 216 ? -4.763 5.202 4.482 1.0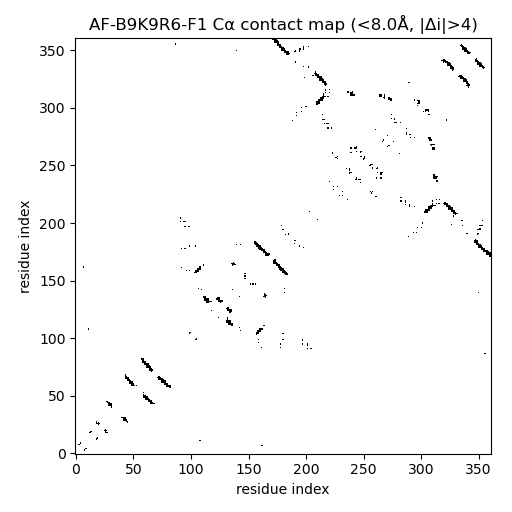0 97.88 216 GLY A CA 1
ATOM 1772 C C . GLY A 1 216 ? -3.512 5.809 5.104 1.00 97.88 216 GLY A C 1
ATOM 1773 O O . GLY A 1 216 ? -2.661 6.374 4.411 1.00 97.88 216 GLY A O 1
ATOM 1774 N N . HIS A 1 217 ? -3.380 5.700 6.425 1.00 97.69 217 HIS A N 1
ATOM 1775 C CA . HIS A 1 217 ? -2.211 6.233 7.121 1.00 97.69 217 HIS A CA 1
ATOM 1776 C C . HIS A 1 217 ? -1.903 5.467 8.414 1.00 97.69 217 HIS A C 1
ATOM 1778 O O . HIS A 1 217 ? -2.697 5.491 9.352 1.00 97.69 217 HIS A O 1
ATOM 1784 N N . THR A 1 218 ? -0.714 4.867 8.539 1.00 95.00 218 THR A N 1
ATOM 1785 C CA . THR A 1 218 ? -0.424 3.932 9.650 1.00 95.00 218 THR A CA 1
ATOM 1786 C C . THR A 1 218 ? -0.355 4.581 11.035 1.00 95.00 218 THR A C 1
ATOM 1788 O O . THR A 1 218 ? -0.716 3.961 12.031 1.00 95.00 218 THR A O 1
ATOM 1791 N N . LYS A 1 219 ? 0.002 5.868 11.135 1.00 94.50 219 LYS A N 1
ATOM 1792 C CA . LYS A 1 219 ? -0.008 6.586 12.431 1.00 94.50 219 LYS A CA 1
ATOM 1793 C C . LYS A 1 219 ? -1.392 6.758 13.072 1.00 94.50 219 LYS A C 1
ATOM 1795 O O . LYS A 1 219 ? -1.462 7.199 14.216 1.00 94.50 219 LYS A O 1
ATOM 1800 N N . VAL A 1 220 ? -2.487 6.424 12.380 1.00 95.19 220 VAL A N 1
ATOM 1801 C CA . VAL A 1 220 ? -3.814 6.387 13.017 1.00 95.19 220 VAL A CA 1
ATOM 1802 C C . VAL A 1 220 ? -3.843 5.370 14.162 1.00 95.19 220 VAL A C 1
ATOM 1804 O O . VAL A 1 220 ? -4.407 5.647 15.217 1.00 95.19 220 VAL A O 1
ATOM 1807 N N . TYR A 1 221 ? -3.160 4.233 14.002 1.00 94.00 221 TYR A N 1
ATOM 1808 C CA . TYR A 1 221 ? -3.173 3.145 14.976 1.00 94.00 221 TYR A CA 1
ATOM 1809 C C . TYR A 1 221 ? -2.458 3.520 16.272 1.00 94.00 221 TYR A C 1
ATOM 1811 O O . TYR A 1 221 ? -2.949 3.207 17.352 1.00 94.00 221 TYR A O 1
ATOM 1819 N N . GLU A 1 222 ? -1.345 4.255 16.183 1.00 90.56 222 GLU A N 1
ATOM 1820 C CA . GLU A 1 222 ? -0.641 4.766 17.365 1.00 90.56 222 GLU A CA 1
ATOM 1821 C C . GLU A 1 222 ? -1.559 5.629 18.231 1.00 90.56 222 GLU A C 1
ATOM 1823 O O . GLU A 1 222 ? -1.504 5.550 19.456 1.00 90.56 222 GLU A O 1
ATOM 1828 N N . ASP A 1 223 ? -2.411 6.447 17.610 1.00 93.38 223 ASP A N 1
ATOM 1829 C CA . ASP A 1 223 ? -3.333 7.309 18.337 1.00 93.38 223 ASP A CA 1
ATOM 1830 C C . ASP A 1 223 ? -4.551 6.550 18.885 1.00 93.38 223 ASP A C 1
ATOM 1832 O O . ASP A 1 223 ? -4.947 6.781 20.028 1.00 93.38 223 ASP A O 1
ATOM 1836 N N . LEU A 1 224 ? -5.104 5.606 18.114 1.00 94.19 224 LEU A N 1
ATOM 1837 C CA . LEU A 1 224 ? -6.218 4.756 18.551 1.00 94.19 224 LEU A CA 1
ATOM 1838 C C . LEU A 1 224 ? -5.831 3.862 19.736 1.00 94.19 224 LEU A C 1
ATOM 1840 O O . LEU A 1 224 ? -6.612 3.700 20.670 1.00 94.19 224 LEU A O 1
ATOM 1844 N N . LEU A 1 225 ? -4.619 3.304 19.729 1.00 94.31 225 LEU A N 1
ATOM 1845 C CA . LEU A 1 225 ? -4.167 2.350 20.742 1.00 94.31 225 LEU A CA 1
ATOM 1846 C C . LEU A 1 225 ? -3.710 3.000 22.058 1.00 94.31 225 LEU A C 1
ATOM 1848 O O . LEU A 1 225 ? -3.503 2.286 23.040 1.00 94.31 225 LEU A O 1
ATOM 1852 N N . ARG A 1 226 ? -3.581 4.334 22.132 1.00 92.88 226 ARG A N 1
ATOM 1853 C CA . ARG A 1 226 ? -3.158 5.051 23.357 1.00 92.88 226 ARG A CA 1
ATOM 1854 C C . ARG A 1 226 ? -4.045 4.771 24.565 1.00 92.88 226 ARG A C 1
ATOM 1856 O O . ARG A 1 226 ? -3.542 4.719 25.684 1.00 92.88 226 ARG A O 1
ATOM 1863 N N . THR A 1 227 ? -5.347 4.626 24.344 1.00 88.81 227 THR A N 1
ATOM 1864 C CA . THR A 1 227 ? -6.345 4.380 25.397 1.00 88.81 227 THR A CA 1
ATOM 1865 C C . THR A 1 227 ? -6.675 2.898 25.561 1.00 88.81 227 THR A C 1
ATOM 1867 O O . THR A 1 227 ? -7.436 2.531 26.453 1.00 88.81 227 THR A O 1
ATOM 1870 N N . VAL A 1 228 ? -6.097 2.038 24.720 1.00 95.12 228 VAL A N 1
ATOM 1871 C CA . VAL A 1 228 ? -6.328 0.595 24.718 1.00 95.12 228 VAL A CA 1
ATOM 1872 C C . VAL A 1 228 ? -5.248 -0.088 25.571 1.00 95.12 228 VAL A C 1
ATOM 1874 O O . VAL A 1 228 ? -4.062 0.211 25.407 1.00 95.12 228 VAL A O 1
ATOM 1877 N N . PRO A 1 229 ? -5.601 -1.020 26.474 1.00 94.56 229 PRO A N 1
ATOM 1878 C CA . PRO A 1 229 ? -4.629 -1.833 27.200 1.00 94.56 229 PRO A CA 1
ATOM 1879 C C . PRO A 1 229 ? -3.681 -2.600 26.267 1.00 94.56 229 PRO A C 1
ATOM 1881 O O . PRO A 1 229 ? -4.106 -3.204 25.283 1.00 94.56 229 PRO A O 1
ATOM 1884 N N . LYS A 1 230 ? -2.382 -2.591 26.589 1.00 94.81 230 LYS A N 1
ATOM 1885 C CA . LYS A 1 230 ? -1.328 -3.171 25.734 1.00 94.81 230 LYS A CA 1
ATOM 1886 C C . LYS A 1 230 ? -1.508 -4.666 25.461 1.00 94.81 230 LYS A C 1
ATOM 1888 O O . LYS A 1 230 ? -1.153 -5.126 24.384 1.00 94.81 230 LYS A O 1
ATOM 1893 N N . ASP A 1 231 ? -2.070 -5.410 26.411 1.00 95.12 231 ASP A N 1
ATOM 1894 C CA . ASP A 1 231 ? -2.313 -6.855 26.309 1.00 95.12 231 ASP A CA 1
ATOM 1895 C C . ASP A 1 231 ? -3.327 -7.233 25.219 1.00 95.12 231 ASP A C 1
ATOM 1897 O O . ASP A 1 231 ? -3.394 -8.396 24.834 1.00 95.12 231 ASP A O 1
ATOM 1901 N N . ILE A 1 232 ? -4.111 -6.273 24.713 1.00 95.31 232 ILE A N 1
ATOM 1902 C CA . ILE A 1 232 ? -5.101 -6.510 23.654 1.00 95.31 232 ILE A CA 1
ATOM 1903 C C . ILE A 1 232 ? -4.811 -5.766 22.348 1.00 95.31 232 ILE A C 1
ATOM 1905 O O . ILE A 1 232 ? -5.650 -5.806 21.452 1.00 95.31 232 ILE A O 1
ATOM 1909 N N . HIS A 1 233 ? -3.663 -5.094 22.213 1.00 95.25 233 HIS A N 1
ATOM 1910 C CA . HIS A 1 233 ? -3.340 -4.310 21.010 1.00 95.25 233 HIS A CA 1
ATOM 1911 C C . HIS A 1 233 ? -3.397 -5.149 19.735 1.00 95.25 233 HIS A C 1
ATOM 1913 O O . HIS A 1 233 ? -4.097 -4.775 18.801 1.00 95.25 233 HIS A O 1
ATOM 1919 N N . GLU A 1 234 ? -2.735 -6.305 19.725 1.00 94.62 234 GLU A N 1
ATOM 1920 C CA . GLU A 1 234 ? -2.721 -7.221 18.577 1.00 94.62 234 GLU A CA 1
ATOM 1921 C C . GLU A 1 234 ? -4.136 -7.676 18.200 1.00 94.62 234 GLU A C 1
ATOM 1923 O O . GLU A 1 234 ? -4.539 -7.595 17.040 1.00 94.62 234 GLU A O 1
ATOM 1928 N N . LYS A 1 235 ? -4.938 -8.063 19.202 1.00 96.00 235 LYS A N 1
ATOM 1929 C CA . LYS A 1 235 ? -6.333 -8.451 18.984 1.00 96.00 235 LYS A CA 1
ATOM 1930 C C . LYS A 1 235 ? -7.132 -7.305 18.364 1.00 96.00 235 LYS A C 1
ATOM 1932 O O . LYS A 1 235 ? -7.850 -7.525 17.397 1.00 96.00 235 LYS A O 1
ATOM 1937 N N . VAL A 1 236 ? -7.018 -6.093 18.904 1.00 96.69 236 VAL A N 1
ATOM 1938 C CA . VAL A 1 236 ? -7.742 -4.918 18.400 1.00 96.69 236 VAL A CA 1
ATOM 1939 C C . VAL A 1 236 ? -7.319 -4.572 16.972 1.00 96.69 236 VAL A C 1
ATOM 1941 O O . VAL A 1 236 ? -8.187 -4.331 16.140 1.00 96.69 236 VAL A O 1
ATOM 1944 N N . LEU A 1 237 ? -6.022 -4.607 16.660 1.00 96.38 237 LEU A N 1
ATOM 1945 C CA . LEU A 1 237 ? -5.520 -4.386 15.301 1.00 96.38 237 LEU A CA 1
ATOM 1946 C C . LEU A 1 237 ? -6.080 -5.420 14.316 1.00 96.38 237 LEU A C 1
ATOM 1948 O O . LEU A 1 237 ? -6.551 -5.043 13.248 1.00 96.38 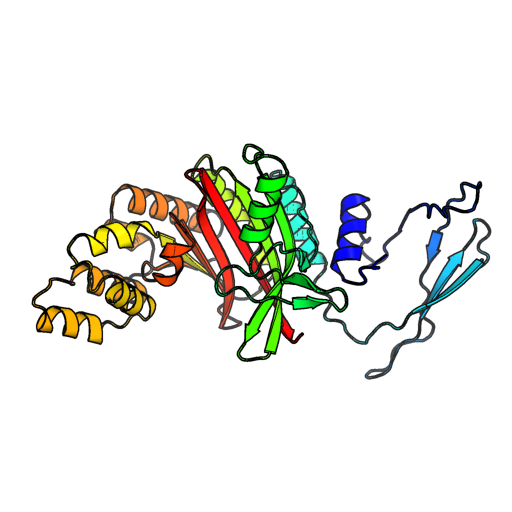237 LEU A O 1
ATOM 1952 N N . ASN A 1 238 ? -6.122 -6.700 14.693 1.00 96.56 238 ASN A N 1
ATOM 1953 C CA . ASN A 1 238 ? -6.729 -7.740 13.861 1.00 96.56 238 ASN A CA 1
ATOM 1954 C C . ASN A 1 238 ? -8.238 -7.514 13.637 1.00 96.56 238 ASN A C 1
ATOM 1956 O O . ASN A 1 238 ? -8.754 -7.716 12.538 1.00 96.56 238 ASN A O 1
ATOM 1960 N N . LEU A 1 239 ? -8.966 -7.065 14.664 1.00 97.50 239 LEU A N 1
ATOM 1961 C CA . LEU A 1 239 ? -10.390 -6.734 14.535 1.00 97.50 239 LEU A CA 1
ATOM 1962 C C . LEU A 1 239 ? -10.632 -5.512 13.640 1.00 97.50 239 LEU A C 1
ATOM 1964 O O . LEU A 1 239 ? -11.629 -5.478 12.921 1.00 97.50 239 LEU A O 1
ATOM 1968 N N . ILE A 1 240 ? -9.714 -4.541 13.647 1.00 96.88 240 ILE A N 1
ATOM 1969 C CA . ILE A 1 240 ? -9.725 -3.416 12.707 1.00 96.88 240 ILE A CA 1
ATOM 1970 C C . ILE A 1 240 ? -9.497 -3.924 11.276 1.00 96.88 240 ILE A C 1
ATOM 1972 O O . ILE A 1 240 ? -10.327 -3.635 10.418 1.00 96.88 240 ILE A O 1
ATOM 1976 N N . ASP A 1 241 ? -8.458 -4.737 11.033 1.00 95.75 241 ASP A N 1
ATOM 1977 C CA . ASP A 1 241 ? -8.132 -5.280 9.695 1.00 95.75 241 ASP A CA 1
ATOM 1978 C C . ASP A 1 241 ? -9.274 -6.100 9.091 1.00 95.75 241 ASP A C 1
ATOM 1980 O O . ASP A 1 241 ? -9.580 -6.007 7.903 1.00 95.75 241 ASP A O 1
ATOM 1984 N N . THR A 1 242 ? -9.955 -6.872 9.937 1.00 96.31 242 THR A N 1
ATOM 1985 C CA . THR A 1 242 ? -11.099 -7.704 9.545 1.00 96.31 242 THR A CA 1
ATOM 1986 C C . THR A 1 242 ? -12.432 -6.953 9.551 1.00 96.31 242 THR A C 1
ATOM 1988 O O . THR A 1 242 ? -13.465 -7.554 9.252 1.00 96.31 242 THR A O 1
ATOM 1991 N N . LYS A 1 243 ? -12.435 -5.650 9.883 1.00 97.88 243 LYS A N 1
ATOM 1992 C CA . LYS A 1 243 ? -13.634 -4.804 10.035 1.00 97.88 243 LYS A CA 1
ATOM 1993 C C . LYS A 1 243 ? -14.702 -5.444 10.941 1.00 97.88 243 LYS A C 1
ATOM 1995 O O . LYS A 1 243 ? -15.905 -5.290 10.720 1.00 97.88 243 LYS A O 1
ATOM 2000 N N . ASN A 1 244 ? -14.278 -6.180 11.969 1.00 97.62 244 ASN A N 1
ATOM 2001 C CA . ASN A 1 244 ? -15.161 -6.951 12.841 1.00 97.62 244 ASN A CA 1
ATOM 2002 C C . ASN A 1 244 ? -15.757 -6.066 13.949 1.00 97.62 244 ASN A C 1
ATOM 2004 O O . ASN A 1 244 ? -15.362 -6.121 15.117 1.00 97.62 244 ASN A O 1
ATOM 2008 N N . LEU A 1 245 ? -16.730 -5.238 13.557 1.00 97.25 245 LEU A N 1
ATOM 2009 C CA . LEU A 1 245 ? -17.412 -4.291 14.443 1.00 97.25 245 LEU A CA 1
ATOM 2010 C C . LEU A 1 245 ? -18.107 -4.991 15.622 1.00 97.25 245 LEU A C 1
ATOM 2012 O O . LEU A 1 245 ? -18.014 -4.533 16.757 1.00 97.25 245 LEU A O 1
ATOM 2016 N N . ALA A 1 246 ? -18.737 -6.142 15.374 1.00 97.38 246 ALA A N 1
ATOM 2017 C CA . ALA A 1 246 ? -19.466 -6.885 16.399 1.00 97.38 246 ALA A CA 1
ATOM 2018 C C . ALA A 1 246 ? -18.555 -7.339 17.553 1.00 97.38 246 ALA A C 1
ATOM 2020 O O . ALA A 1 246 ? -18.931 -7.251 18.724 1.00 97.38 246 ALA A O 1
ATOM 2021 N N . GLU A 1 247 ? -17.344 -7.813 17.244 1.00 97.56 247 GLU A N 1
ATOM 2022 C CA . GLU A 1 247 ? -16.403 -8.232 18.281 1.00 97.56 247 GLU A CA 1
ATOM 2023 C C . GLU A 1 247 ? -15.739 -7.041 18.988 1.00 97.56 247 GLU A C 1
ATOM 2025 O O . GLU A 1 247 ? -15.448 -7.146 20.180 1.00 97.56 247 GLU A O 1
ATOM 2030 N N . ILE A 1 248 ? -15.568 -5.895 18.314 1.00 97.50 248 ILE A N 1
ATOM 2031 C CA . ILE A 1 248 ? -15.153 -4.642 18.966 1.00 97.50 248 ILE A CA 1
ATOM 2032 C C . ILE A 1 248 ? -16.195 -4.203 20.004 1.00 97.50 248 ILE A C 1
ATOM 2034 O O . ILE A 1 248 ? -15.830 -3.977 21.160 1.00 97.50 248 ILE A O 1
ATOM 2038 N N . GLU A 1 249 ? -17.482 -4.167 19.646 1.00 96.94 249 GLU A N 1
ATOM 2039 C CA . GLU A 1 249 ? -18.560 -3.802 20.578 1.00 96.94 249 GLU A CA 1
ATOM 2040 C C . GLU A 1 249 ? -18.626 -4.766 21.774 1.00 96.94 249 GLU A C 1
ATOM 2042 O O . GLU A 1 249 ? -18.777 -4.357 22.931 1.00 96.94 249 GLU A O 1
ATOM 2047 N N . PHE A 1 250 ? -18.494 -6.070 21.511 1.00 97.31 250 PHE A N 1
ATOM 2048 C CA . PHE A 1 250 ? -18.457 -7.087 22.558 1.00 97.31 250 PHE A CA 1
ATOM 2049 C C . PHE A 1 250 ? -17.263 -6.881 23.495 1.00 97.31 250 PHE A C 1
ATOM 2051 O O . PHE A 1 250 ? -17.426 -6.896 24.718 1.00 97.31 250 PHE A O 1
ATOM 2058 N N . LEU A 1 251 ? -16.071 -6.651 22.938 1.00 96.06 251 LEU A N 1
ATOM 2059 C CA . LEU A 1 251 ? -14.848 -6.411 23.699 1.00 96.06 251 LEU A CA 1
ATOM 2060 C C . LEU A 1 251 ? -14.955 -5.142 24.553 1.00 96.06 251 LEU A C 1
ATOM 2062 O O . LEU A 1 251 ? -14.558 -5.173 25.722 1.00 96.06 251 LEU A O 1
ATOM 2066 N N . SER A 1 252 ? -15.535 -4.069 24.003 1.00 96.25 252 SER A N 1
ATOM 2067 C CA . SER A 1 252 ? -15.790 -2.816 24.719 1.00 96.25 252 SER A CA 1
ATOM 2068 C C . SER A 1 252 ? -16.657 -3.055 25.957 1.00 96.25 252 SER A C 1
ATOM 2070 O O . SER A 1 252 ? -16.261 -2.696 27.069 1.00 96.25 252 SER A O 1
ATOM 2072 N N . ARG A 1 253 ? -17.790 -3.757 25.802 1.00 96.38 253 ARG A N 1
ATOM 2073 C CA . ARG A 1 253 ? -18.719 -4.055 26.908 1.00 96.38 253 ARG A CA 1
ATOM 2074 C C . ARG A 1 253 ? -18.120 -5.004 27.942 1.00 96.38 253 ARG A C 1
ATOM 2076 O O . ARG A 1 253 ? -18.241 -4.758 29.138 1.00 96.38 253 ARG A O 1
ATOM 2083 N N . MET A 1 254 ? -17.469 -6.076 27.494 1.00 95.94 254 MET A N 1
ATOM 2084 C CA . MET A 1 254 ? -16.926 -7.112 28.379 1.00 95.94 254 MET A CA 1
ATOM 2085 C C . MET A 1 254 ? -15.765 -6.619 29.237 1.00 95.94 254 MET A C 1
ATOM 2087 O O . MET A 1 254 ? -15.648 -7.021 30.393 1.00 95.94 254 MET A O 1
ATOM 2091 N N . LYS A 1 255 ? -14.887 -5.778 28.676 1.00 93.44 255 LYS A N 1
ATOM 2092 C CA . LYS A 1 255 ? -13.727 -5.242 29.399 1.00 93.44 255 LYS A CA 1
ATOM 2093 C C . LYS A 1 255 ? -13.970 -3.857 30.010 1.00 93.44 255 LYS A C 1
ATOM 2095 O O . LYS A 1 255 ? -13.112 -3.387 30.751 1.00 93.44 255 LYS A O 1
ATOM 2100 N N . GLY A 1 256 ? -15.102 -3.211 29.719 1.00 94.19 256 GLY A N 1
ATOM 2101 C CA . GLY A 1 256 ? -15.395 -1.849 30.177 1.00 94.19 256 GLY A CA 1
ATOM 2102 C C . GLY A 1 256 ? -14.437 -0.804 29.596 1.00 94.19 256 GLY A C 1
ATOM 2103 O O . GLY A 1 256 ? -14.057 0.131 30.296 1.00 94.19 256 GLY A O 1
ATOM 2104 N N . ILE A 1 257 ? -14.002 -0.992 28.346 1.00 94.50 257 ILE A N 1
ATOM 2105 C CA . ILE A 1 257 ? -13.046 -0.116 27.651 1.00 94.50 257 ILE A CA 1
ATOM 2106 C C . ILE A 1 257 ? -13.795 0.650 26.566 1.00 94.50 257 ILE A C 1
ATOM 2108 O O . ILE A 1 257 ? -14.545 0.052 25.798 1.00 94.50 257 ILE A O 1
ATOM 2112 N N . ASP A 1 258 ? -13.568 1.955 26.466 1.00 95.12 258 ASP A N 1
ATOM 2113 C CA . ASP A 1 258 ? -14.112 2.764 25.376 1.00 95.12 258 ASP A CA 1
ATOM 2114 C C . ASP A 1 258 ? -13.354 2.491 24.068 1.00 95.12 258 ASP A C 1
ATOM 2116 O O . ASP A 1 258 ? -12.174 2.829 23.938 1.00 95.12 258 ASP A O 1
ATOM 2120 N N . LEU A 1 259 ? -14.041 1.866 23.107 1.00 96.38 259 LEU A N 1
ATOM 2121 C CA . LEU A 1 259 ? -13.543 1.598 21.755 1.00 96.38 259 LEU A CA 1
ATOM 2122 C C . LEU A 1 259 ? -14.333 2.370 20.685 1.00 96.38 259 LEU A C 1
ATOM 2124 O O . LEU A 1 259 ? -14.171 2.100 19.498 1.00 96.38 259 LEU A O 1
ATOM 2128 N N . SER A 1 260 ? -15.129 3.373 21.072 1.00 95.75 260 SER A N 1
ATOM 2129 C CA . SER A 1 260 ? -16.012 4.127 20.167 1.00 95.75 260 SER A CA 1
ATOM 2130 C C . SER A 1 260 ? -15.281 4.765 18.981 1.00 95.75 260 SER A C 1
ATOM 2132 O O . SER A 1 260 ? -15.786 4.801 17.861 1.00 95.75 260 SER A O 1
ATOM 2134 N N . ARG A 1 261 ? -14.043 5.235 19.185 1.00 95.69 261 ARG A N 1
ATOM 2135 C CA . ARG A 1 261 ? -13.202 5.760 18.096 1.00 95.69 261 ARG A CA 1
ATOM 2136 C C . ARG A 1 261 ? -12.836 4.687 17.072 1.00 95.69 261 ARG A C 1
ATOM 2138 O O . ARG A 1 261 ? -12.744 4.989 15.889 1.00 95.69 261 ARG A O 1
ATOM 2145 N N . ILE A 1 262 ? -12.614 3.457 17.526 1.00 96.81 262 ILE A N 1
ATOM 2146 C CA . ILE A 1 262 ? -12.266 2.319 16.672 1.00 96.81 262 ILE A CA 1
ATOM 2147 C C . ILE A 1 262 ? -13.499 1.850 15.905 1.00 96.81 262 ILE A C 1
ATOM 2149 O O . ILE A 1 262 ? -13.421 1.676 14.692 1.00 96.81 262 ILE A O 1
ATOM 2153 N N . GLU A 1 263 ? -14.641 1.733 16.589 1.00 97.06 263 GLU A N 1
ATOM 2154 C CA . GLU A 1 263 ? -15.946 1.479 15.963 1.00 97.06 263 GLU A CA 1
ATOM 2155 C C . GLU A 1 263 ? -16.192 2.485 14.836 1.00 97.06 263 GLU A C 1
ATOM 2157 O O . GLU A 1 263 ? -16.459 2.100 13.698 1.00 97.06 263 GLU A O 1
ATOM 2162 N N . LYS A 1 264 ? -15.967 3.775 15.120 1.00 96.81 264 LYS A N 1
ATOM 2163 C CA . LYS A 1 264 ? -16.162 4.844 14.145 1.00 96.81 264 LYS A CA 1
ATOM 2164 C C . LYS A 1 264 ? -15.257 4.723 12.918 1.00 96.81 264 LYS A C 1
ATOM 2166 O O . LYS A 1 264 ? -15.718 4.952 11.805 1.00 96.81 264 LYS A O 1
ATOM 2171 N N . ILE A 1 265 ? -13.991 4.348 13.099 1.00 96.81 265 ILE A N 1
ATOM 2172 C CA . ILE A 1 265 ? -13.054 4.123 11.987 1.00 96.81 265 ILE A CA 1
ATOM 2173 C C . ILE A 1 265 ? -13.515 2.958 11.101 1.00 96.81 265 ILE A C 1
ATOM 2175 O O . ILE A 1 265 ? -13.467 3.066 9.874 1.00 96.81 265 ILE A O 1
ATOM 2179 N N . ILE A 1 266 ? -14.010 1.872 11.702 1.00 97.44 266 ILE A N 1
ATOM 2180 C CA . ILE A 1 266 ? -14.556 0.731 10.958 1.00 97.44 266 ILE A CA 1
ATOM 2181 C C . ILE A 1 266 ? -15.815 1.150 10.189 1.00 97.44 266 ILE A C 1
ATOM 2183 O O . ILE A 1 266 ? -15.902 0.900 8.988 1.00 97.44 266 ILE A O 1
ATOM 2187 N N . GLU A 1 267 ? -16.760 1.838 10.831 1.00 97.25 267 GLU A N 1
ATOM 2188 C CA . GLU A 1 267 ? -17.971 2.350 10.176 1.00 97.25 267 GLU A CA 1
ATOM 2189 C C . GLU A 1 267 ? -17.655 3.310 9.024 1.00 97.25 267 GLU A C 1
ATOM 2191 O O . GLU A 1 267 ? -18.233 3.204 7.940 1.00 97.25 267 GLU A O 1
ATOM 2196 N N . ASP A 1 268 ? -16.735 4.253 9.238 1.00 96.69 268 ASP A N 1
ATOM 2197 C CA . ASP A 1 268 ? -16.386 5.259 8.238 1.00 96.69 268 ASP A CA 1
ATOM 2198 C C . ASP A 1 268 ? -15.715 4.623 7.015 1.00 96.69 268 ASP A C 1
ATOM 2200 O O . ASP A 1 268 ? -15.970 5.054 5.889 1.00 96.69 268 ASP A O 1
ATOM 2204 N N . SER A 1 269 ? -14.975 3.525 7.206 1.00 96.06 269 SER A N 1
ATOM 2205 C CA . SER A 1 269 ? -14.436 2.721 6.104 1.00 96.06 269 SER A CA 1
ATOM 2206 C C . SER A 1 269 ? -15.510 2.048 5.239 1.00 96.06 269 SER A C 1
ATOM 2208 O O . SER A 1 269 ? -15.192 1.545 4.167 1.00 96.06 269 SER A O 1
ATOM 2210 N N . ILE A 1 270 ? -16.772 2.021 5.674 1.00 95.62 270 ILE A N 1
ATOM 2211 C CA . ILE A 1 270 ? -17.900 1.450 4.925 1.00 95.62 270 ILE A CA 1
ATOM 2212 C C . ILE A 1 270 ? -18.782 2.573 4.371 1.00 95.62 270 ILE A C 1
ATOM 2214 O O . ILE A 1 270 ? -19.111 2.582 3.188 1.00 95.62 270 ILE A O 1
ATOM 2218 N N . TYR A 1 271 ? -19.150 3.541 5.213 1.00 96.50 271 TYR A N 1
ATOM 2219 C CA . TYR A 1 271 ? -20.186 4.529 4.895 1.00 96.50 271 TYR A CA 1
ATOM 2220 C C . TYR A 1 271 ? -19.652 5.924 4.547 1.00 96.50 271 TYR A C 1
ATOM 2222 O O . TYR A 1 271 ? -20.392 6.741 4.001 1.00 96.50 271 TYR A O 1
ATOM 2230 N N . ARG A 1 272 ? -18.394 6.239 4.885 1.00 96.38 272 ARG A N 1
ATOM 2231 C CA . ARG A 1 272 ? -17.817 7.595 4.791 1.00 96.38 272 ARG A CA 1
ATOM 2232 C C . ARG A 1 272 ? -16.433 7.611 4.141 1.00 96.38 272 ARG A C 1
ATOM 2234 O O . ARG A 1 272 ? -15.552 8.369 4.536 1.00 96.38 272 ARG A O 1
ATOM 2241 N N . ARG A 1 273 ? -16.288 6.830 3.072 1.00 97.56 273 ARG A N 1
ATOM 2242 C CA . ARG A 1 273 ? -15.034 6.652 2.325 1.00 97.56 273 ARG A CA 1
ATOM 2243 C C . ARG A 1 273 ? -14.603 7.882 1.513 1.00 97.56 273 ARG A C 1
ATOM 2245 O O . ARG A 1 273 ? -13.440 7.983 1.146 1.00 97.56 273 ARG A O 1
ATOM 2252 N N . SER A 1 274 ? -15.499 8.836 1.235 1.00 97.81 274 SER A N 1
ATOM 2253 C CA . SER A 1 274 ? -15.135 10.066 0.505 1.00 97.81 274 SER A CA 1
ATOM 2254 C C . SER A 1 274 ? -14.117 10.913 1.294 1.00 97.81 274 SER A C 1
ATOM 2256 O O . SER A 1 274 ? -14.356 11.156 2.484 1.00 97.81 274 SER A O 1
ATOM 2258 N N . PRO A 1 275 ? -13.052 11.442 0.651 1.00 97.56 275 PRO A N 1
ATOM 2259 C CA . PRO A 1 275 ? -12.086 12.345 1.279 1.00 97.56 275 PRO A CA 1
ATOM 2260 C C . PRO A 1 275 ? -12.694 13.588 1.940 1.00 97.56 275 PRO A C 1
ATOM 2262 O O . PRO A 1 275 ? -12.125 14.110 2.893 1.00 97.56 275 PRO A O 1
ATOM 2265 N N . GLU A 1 276 ? -13.873 14.041 1.504 1.00 96.69 276 GLU A N 1
ATOM 2266 C CA . GLU A 1 276 ? -14.591 15.168 2.123 1.00 96.69 276 GLU A CA 1
ATOM 2267 C C . GLU A 1 276 ? -14.934 14.914 3.602 1.00 96.69 276 GLU A C 1
ATOM 2269 O O . GLU A 1 276 ? -15.071 15.849 4.390 1.00 96.69 276 GLU A O 1
ATOM 2274 N N . ASN A 1 277 ? -15.031 13.643 4.010 1.00 97.00 277 ASN A N 1
ATOM 2275 C CA . ASN A 1 277 ? -15.313 13.275 5.395 1.00 97.00 277 ASN A CA 1
ATOM 2276 C C . ASN A 1 277 ? -14.098 13.422 6.324 1.00 97.00 277 ASN A C 1
ATOM 2278 O O . ASN A 1 277 ? -14.288 13.426 7.541 1.00 97.00 277 ASN A O 1
ATOM 2282 N N . LEU A 1 278 ? -12.874 13.575 5.794 1.00 96.12 278 LEU A N 1
ATOM 2283 C CA . LEU A 1 278 ? -11.640 13.684 6.589 1.00 96.12 278 LEU A CA 1
ATOM 2284 C C . LEU A 1 278 ? -11.688 14.836 7.599 1.00 96.12 278 LEU A C 1
ATOM 2286 O O . LEU A 1 278 ? -11.175 14.705 8.713 1.00 96.12 278 LEU A O 1
ATOM 2290 N N . GLU A 1 279 ? -12.336 15.948 7.248 1.00 92.44 279 GLU A N 1
ATOM 2291 C CA . GLU A 1 279 ? -12.475 17.101 8.144 1.00 92.44 279 GLU A CA 1
ATOM 2292 C C . GLU A 1 279 ? -13.227 16.737 9.429 1.00 92.44 279 GLU A C 1
ATOM 2294 O O . GLU A 1 279 ? -12.805 17.111 10.526 1.00 92.44 279 GLU A O 1
ATOM 2299 N N . GLY A 1 280 ? -14.277 15.919 9.309 1.00 91.38 280 GLY A N 1
ATOM 2300 C CA . GLY A 1 280 ? -15.088 15.451 10.432 1.00 91.38 280 GLY A CA 1
ATOM 2301 C C . GLY A 1 280 ? -14.480 14.291 11.224 1.00 91.38 280 GLY A C 1
ATOM 2302 O O . GLY A 1 280 ? -14.994 13.961 12.293 1.00 91.38 280 GLY A O 1
ATOM 2303 N N . MET A 1 281 ? -13.403 13.667 10.737 1.00 94.38 281 MET A N 1
ATOM 2304 C CA . MET A 1 281 ? -12.750 12.560 11.435 1.00 94.38 281 MET A CA 1
ATOM 2305 C C . MET A 1 281 ? -11.847 13.064 12.570 1.00 94.38 281 MET A C 1
ATOM 2307 O O . MET A 1 281 ? -11.099 14.041 12.432 1.00 94.38 281 MET A O 1
ATOM 2311 N N . ASN A 1 282 ? -11.885 12.357 13.702 1.00 93.69 282 ASN A N 1
ATOM 2312 C CA . ASN A 1 282 ? -11.023 12.615 14.855 1.00 93.69 282 ASN A CA 1
ATOM 2313 C C . ASN A 1 282 ? -9.650 11.939 14.673 1.00 93.69 282 ASN A C 1
ATOM 2315 O O . ASN A 1 282 ? -9.412 10.844 15.193 1.00 93.69 282 ASN A O 1
ATOM 2319 N N . LEU A 1 283 ? -8.777 12.598 13.907 1.00 95.75 283 LEU A N 1
ATOM 2320 C CA . LEU A 1 283 ? -7.431 12.141 13.547 1.00 95.75 283 LEU A CA 1
ATOM 2321 C C . LEU A 1 283 ? -6.364 13.144 14.011 1.00 95.75 283 LEU A C 1
ATOM 2323 O O . LEU A 1 283 ? -6.655 14.342 14.083 1.00 95.75 283 LEU A O 1
ATOM 2327 N N . PRO A 1 284 ? -5.114 12.701 14.249 1.00 96.12 284 PRO A N 1
ATOM 2328 C CA . PRO A 1 284 ? -3.990 13.614 14.449 1.00 96.12 284 PRO A CA 1
ATOM 2329 C C . PRO A 1 284 ? -3.851 14.601 13.279 1.00 96.12 284 PRO A C 1
ATOM 2331 O O . PRO A 1 284 ? -3.979 14.199 12.122 1.00 96.12 284 PRO A O 1
ATOM 2334 N N . SER A 1 285 ? -3.536 15.873 13.558 1.00 96.00 285 SER A N 1
ATOM 2335 C CA . SER A 1 285 ? -3.486 16.924 12.525 1.00 96.00 285 SER A CA 1
ATOM 2336 C C . SER A 1 285 ? -2.554 16.580 11.364 1.00 96.00 285 SER A C 1
ATOM 2338 O O . SER A 1 285 ? -2.953 16.712 10.216 1.00 96.00 285 SER A O 1
ATOM 2340 N N . SER A 1 286 ? -1.364 16.041 11.647 1.00 95.50 286 SER A N 1
ATOM 2341 C CA . SER A 1 286 ? -0.409 15.637 10.606 1.00 95.50 286 SER A CA 1
ATOM 2342 C C . SER A 1 286 ? -0.934 14.510 9.712 1.00 95.50 286 SER A C 1
ATOM 2344 O O . SER A 1 286 ? -0.731 14.540 8.506 1.00 95.50 286 SER A O 1
ATOM 2346 N N . VAL A 1 287 ? -1.663 13.545 10.283 1.00 97.25 287 VAL A N 1
ATOM 2347 C CA . VAL A 1 287 ? -2.311 12.467 9.518 1.00 97.25 287 VAL A CA 1
ATOM 2348 C C . VAL A 1 287 ? -3.393 13.038 8.605 1.00 97.25 287 VAL A C 1
ATOM 2350 O O . VAL A 1 287 ? -3.483 12.663 7.438 1.00 97.25 287 VAL A O 1
ATOM 2353 N N . LYS A 1 288 ? -4.205 13.96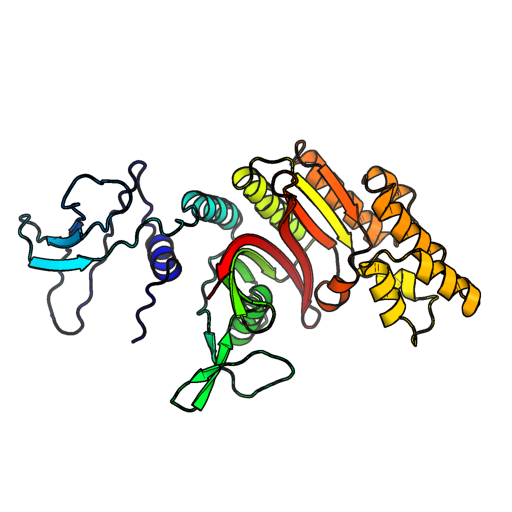5 9.126 1.00 97.56 288 LYS A N 1
ATOM 2354 C CA . LYS A 1 288 ? -5.260 14.629 8.357 1.00 97.56 288 LYS A CA 1
ATOM 2355 C C . LYS A 1 288 ? -4.677 15.473 7.218 1.00 97.56 288 LYS A C 1
ATOM 2357 O O . LYS A 1 288 ? -5.166 15.380 6.098 1.00 97.56 288 LYS A O 1
ATOM 2362 N N . GLU A 1 289 ? -3.622 16.240 7.482 1.00 97.69 289 GLU A N 1
ATOM 2363 C CA . GLU A 1 289 ? -2.913 17.056 6.487 1.00 97.69 289 GLU A CA 1
ATOM 2364 C C . GLU A 1 289 ? -2.336 16.206 5.347 1.00 97.69 289 GLU A C 1
ATOM 2366 O O . GLU A 1 289 ? -2.550 16.534 4.176 1.00 97.69 289 GLU A O 1
ATOM 2371 N N . ASP A 1 290 ? -1.666 15.094 5.668 1.00 98.25 290 ASP A N 1
ATOM 2372 C CA . ASP A 1 290 ? -1.108 14.182 4.665 1.00 98.25 290 ASP A CA 1
ATOM 2373 C C . ASP A 1 290 ? -2.228 13.565 3.801 1.00 98.25 290 ASP A C 1
ATOM 2375 O O . ASP A 1 290 ? -2.165 13.625 2.570 1.00 98.25 290 ASP A O 1
ATOM 2379 N N . LEU A 1 291 ? -3.303 13.052 4.417 1.00 98.50 291 LEU A N 1
ATOM 2380 C CA . LEU A 1 291 ? -4.441 12.449 3.703 1.00 98.50 291 LEU A CA 1
ATOM 2381 C C . LEU A 1 291 ? -5.201 13.456 2.826 1.00 98.50 291 LEU A C 1
ATOM 2383 O O . LEU A 1 291 ? -5.555 13.135 1.688 1.00 98.50 291 LEU A O 1
ATOM 2387 N N . LEU A 1 292 ? -5.434 14.680 3.311 1.00 98.44 292 LEU A N 1
ATOM 2388 C CA . LEU A 1 292 ? -6.057 15.754 2.528 1.00 98.44 292 LEU A CA 1
ATOM 2389 C C . LEU A 1 292 ? -5.182 16.150 1.336 1.00 98.44 292 LEU A C 1
ATOM 2391 O O . LEU A 1 292 ? -5.685 16.352 0.230 1.00 98.44 292 LEU A O 1
ATOM 2395 N N . SER A 1 293 ? -3.867 16.227 1.538 1.00 98.44 293 SER A N 1
ATOM 2396 C CA . SER A 1 293 ? -2.923 16.596 0.484 1.00 98.44 293 SER A CA 1
ATOM 2397 C C . SER A 1 293 ? -2.843 15.519 -0.601 1.00 98.44 293 SER A C 1
ATOM 2399 O O . SER A 1 293 ? -2.917 15.842 -1.789 1.00 98.44 293 SER A O 1
ATOM 2401 N N . VAL A 1 294 ? -2.767 14.243 -0.205 1.00 98.69 294 VAL A N 1
ATOM 2402 C CA . VAL A 1 294 ? -2.753 13.085 -1.114 1.00 98.69 294 VAL A CA 1
ATOM 2403 C C . VAL A 1 294 ? -4.067 12.955 -1.879 1.00 98.69 294 VAL A C 1
ATOM 2405 O O . VAL A 1 294 ? -4.048 12.853 -3.106 1.00 98.69 294 VAL A O 1
ATOM 2408 N N . SER A 1 295 ? -5.210 13.002 -1.192 1.00 98.44 295 SER A N 1
ATOM 2409 C CA . SER A 1 295 ? -6.521 12.907 -1.849 1.00 98.44 295 SER A CA 1
ATOM 2410 C C . SER A 1 295 ? -6.742 14.051 -2.836 1.00 98.44 295 SER A C 1
ATOM 2412 O O . SER A 1 295 ? -7.098 13.806 -3.987 1.00 98.44 295 SER A O 1
ATOM 2414 N N . SER A 1 296 ? -6.424 15.286 -2.438 1.00 98.38 296 SER A N 1
ATOM 2415 C CA . SER A 1 296 ? -6.515 16.455 -3.315 1.00 98.38 296 SER A CA 1
ATOM 2416 C C . SER A 1 296 ? -5.589 16.348 -4.529 1.00 98.38 296 SER A C 1
ATOM 2418 O O . SER A 1 296 ? -5.946 16.782 -5.625 1.00 98.38 296 SER A O 1
ATOM 2420 N N . PHE A 1 297 ? -4.381 15.802 -4.354 1.00 98.69 297 PHE A N 1
ATOM 2421 C CA . PHE A 1 297 ? -3.460 15.542 -5.457 1.00 98.69 297 PHE A CA 1
ATOM 2422 C C . PHE A 1 297 ? -4.060 14.545 -6.457 1.00 98.69 297 PHE A C 1
ATOM 2424 O O . PHE A 1 297 ? -4.161 14.865 -7.643 1.00 98.69 297 PHE A O 1
ATOM 2431 N N . LEU A 1 298 ? -4.519 13.386 -5.974 1.00 98.62 298 LEU A N 1
ATOM 2432 C CA . LEU A 1 298 ? -5.095 12.329 -6.805 1.00 98.62 298 LEU A CA 1
ATOM 2433 C C . LEU A 1 298 ? -6.358 12.799 -7.537 1.00 98.62 298 LEU A C 1
ATOM 2435 O O . LEU A 1 298 ? -6.442 12.641 -8.750 1.00 98.62 298 LEU A O 1
ATOM 2439 N N . GLN A 1 299 ? -7.292 13.451 -6.839 1.00 98.12 299 GLN A N 1
ATOM 2440 C CA . GLN A 1 299 ? -8.543 13.947 -7.429 1.00 98.12 299 GLN A CA 1
ATOM 2441 C C . GLN A 1 299 ? -8.301 14.985 -8.532 1.00 98.12 299 GLN A C 1
ATOM 2443 O O . GLN A 1 299 ? -8.982 14.974 -9.557 1.00 98.12 299 GLN A O 1
ATOM 2448 N N . ARG A 1 300 ? -7.313 15.877 -8.358 1.00 98.25 300 ARG A N 1
ATOM 2449 C CA . ARG A 1 300 ? -6.954 16.860 -9.394 1.00 98.25 300 ARG A CA 1
ATOM 2450 C C . ARG A 1 300 ? -6.242 16.222 -10.582 1.00 98.25 300 ARG A C 1
ATOM 2452 O O . ARG A 1 300 ? -6.470 16.638 -11.715 1.00 98.25 300 ARG A O 1
ATOM 2459 N N . ARG A 1 301 ? -5.338 15.272 -10.331 1.00 98.12 301 ARG A N 1
ATOM 2460 C CA . ARG A 1 301 ? -4.486 14.678 -11.371 1.00 98.12 301 ARG A CA 1
ATOM 2461 C C . ARG A 1 301 ? -5.201 13.588 -12.172 1.00 98.12 301 ARG A C 1
ATOM 2463 O O . ARG A 1 301 ? -4.911 13.440 -13.361 1.00 98.12 301 ARG A O 1
ATOM 2470 N N . PHE A 1 302 ? -6.122 12.865 -11.537 1.00 97.88 302 PHE A N 1
ATOM 2471 C CA . PHE A 1 302 ? -6.807 11.690 -12.072 1.00 97.88 302 PHE A CA 1
ATOM 2472 C C . PHE A 1 302 ? -8.326 11.771 -11.826 1.00 97.88 302 PHE A C 1
ATOM 2474 O O . PHE A 1 302 ? -8.865 11.024 -11.013 1.00 97.88 302 PHE A O 1
ATOM 2481 N N . PRO A 1 303 ? -9.055 12.646 -12.544 1.00 96.06 303 PRO A N 1
ATOM 2482 C CA . PRO A 1 303 ? -10.488 12.871 -12.311 1.00 96.06 303 PRO A CA 1
ATOM 2483 C C . PRO A 1 303 ? -11.376 11.654 -12.622 1.00 96.06 303 PRO A C 1
ATOM 2485 O O . PRO A 1 303 ? -12.540 11.630 -12.235 1.00 96.06 303 PRO A O 1
ATOM 2488 N N . SER A 1 304 ? -10.855 10.658 -13.344 1.00 95.75 304 SER A N 1
ATOM 2489 C CA . SER A 1 304 ? -11.553 9.407 -13.666 1.00 95.75 304 SER A CA 1
ATOM 2490 C C . SER A 1 304 ? -11.385 8.313 -12.608 1.00 95.75 304 SER A C 1
ATOM 2492 O O . SER A 1 304 ? -11.976 7.246 -12.749 1.00 95.75 304 SER A O 1
ATOM 2494 N N . VAL A 1 305 ? -10.547 8.538 -11.594 1.00 97.19 305 VAL A N 1
ATOM 2495 C CA . VAL A 1 305 ? -10.280 7.582 -10.516 1.00 97.19 305 VAL A CA 1
ATOM 2496 C C . VAL A 1 305 ? -11.144 7.932 -9.314 1.00 97.19 305 VAL A C 1
ATOM 2498 O O . VAL A 1 305 ? -11.208 9.091 -8.903 1.00 97.19 305 VAL A O 1
ATOM 2501 N N . LEU A 1 306 ? -11.776 6.924 -8.715 1.00 98.19 306 LEU A N 1
ATOM 2502 C CA . LEU A 1 306 ? -12.466 7.097 -7.445 1.00 98.19 306 LEU A CA 1
ATOM 2503 C C . LEU A 1 306 ? -11.439 7.051 -6.309 1.00 98.19 306 LEU A C 1
ATOM 2505 O O . LEU A 1 306 ? -10.815 6.021 -6.073 1.00 98.19 306 LEU A O 1
ATOM 2509 N N . VAL A 1 307 ? -11.242 8.175 -5.622 1.00 98.62 307 VAL A N 1
ATOM 2510 C CA . VAL A 1 307 ? -10.351 8.254 -4.457 1.00 98.62 307 VAL A CA 1
ATOM 2511 C C . VAL A 1 307 ? -11.162 8.011 -3.194 1.00 98.62 307 VAL A C 1
ATOM 2513 O O . VAL A 1 307 ? -12.138 8.719 -2.945 1.00 98.62 307 VAL A O 1
ATOM 2516 N N . GLU A 1 308 ? -10.734 7.046 -2.391 1.00 98.50 308 GLU A N 1
ATOM 2517 C CA . GLU A 1 308 ? -11.395 6.649 -1.150 1.00 98.50 308 GLU A CA 1
ATOM 2518 C C . GLU A 1 308 ? -10.409 6.628 0.014 1.00 98.50 308 GLU A C 1
ATOM 2520 O O . GLU A 1 308 ? -9.217 6.409 -0.170 1.00 98.50 308 GLU A O 1
ATOM 2525 N N . VAL A 1 309 ? -10.908 6.851 1.225 1.00 98.31 309 VAL A N 1
ATOM 2526 C CA . VAL A 1 309 ? -10.142 6.772 2.467 1.00 98.31 309 VAL A CA 1
ATOM 2527 C C . VAL A 1 309 ? -10.551 5.516 3.223 1.00 98.31 309 VAL A C 1
ATOM 2529 O O . VAL A 1 309 ? -11.728 5.334 3.539 1.00 98.31 309 VAL A O 1
ATOM 2532 N N . ASP A 1 310 ? -9.567 4.691 3.570 1.00 97.69 310 ASP A N 1
ATOM 2533 C CA . ASP A 1 310 ? -9.739 3.538 4.446 1.00 97.69 310 ASP A CA 1
ATOM 2534 C C . ASP A 1 310 ? -8.601 3.476 5.475 1.00 97.69 310 ASP A C 1
ATOM 2536 O O . ASP A 1 310 ? -7.418 3.362 5.152 1.00 97.69 310 ASP A O 1
ATOM 2540 N N . LEU A 1 311 ? -8.972 3.578 6.751 1.00 97.25 311 LEU A N 1
ATOM 2541 C CA . LEU A 1 311 ? -8.050 3.590 7.890 1.00 97.25 311 LEU A CA 1
ATOM 2542 C C . LEU A 1 311 ? -8.045 2.256 8.648 1.00 97.25 311 LEU A C 1
ATOM 2544 O O . LEU A 1 311 ? -7.626 2.210 9.802 1.00 97.25 311 LEU A O 1
ATOM 2548 N N . THR A 1 312 ? -8.543 1.187 8.019 1.00 96.69 312 THR A N 1
ATOM 2549 C CA . THR A 1 312 ? -8.671 -0.139 8.638 1.00 96.69 312 THR A CA 1
ATOM 2550 C C . THR A 1 312 ? -7.603 -1.141 8.217 1.00 96.69 312 THR A C 1
ATOM 2552 O O . THR A 1 312 ? -7.576 -2.229 8.770 1.00 96.69 312 THR A O 1
ATOM 2555 N N . LEU A 1 313 ? -6.694 -0.798 7.300 1.00 91.56 313 LEU A N 1
ATOM 2556 C CA . LEU A 1 313 ? -5.598 -1.670 6.852 1.00 91.56 313 LEU A CA 1
ATOM 2557 C C . LEU A 1 313 ? -4.519 -1.849 7.940 1.00 91.56 313 LEU A C 1
ATOM 2559 O O . LEU A 1 313 ? -3.391 -1.380 7.804 1.00 91.56 313 LEU A O 1
ATOM 2563 N N . ALA A 1 314 ? -4.866 -2.447 9.078 1.00 86.38 314 ALA A N 1
ATOM 2564 C CA . ALA A 1 314 ? -3.996 -2.539 10.247 1.00 86.38 314 ALA A CA 1
ATOM 2565 C C . ALA A 1 314 ? -2.837 -3.522 10.036 1.00 86.38 314 ALA A C 1
ATOM 2567 O O . ALA A 1 314 ? -1.770 -3.329 10.621 1.00 86.38 314 ALA A O 1
ATOM 2568 N N . ARG A 1 315 ? -2.987 -4.505 9.135 1.00 83.38 315 ARG A N 1
ATOM 2569 C CA . ARG A 1 315 ? -1.902 -5.429 8.755 1.00 83.38 315 ARG A CA 1
ATOM 2570 C C . ARG A 1 315 ? -0.659 -4.737 8.195 1.00 83.38 315 ARG A C 1
ATOM 2572 O O . ARG A 1 315 ? 0.418 -5.316 8.194 1.00 83.38 315 ARG A O 1
ATOM 2579 N N . THR A 1 316 ? -0.786 -3.496 7.727 1.00 82.25 316 THR A N 1
ATOM 2580 C CA . THR A 1 316 ? 0.315 -2.747 7.112 1.00 82.25 316 THR A CA 1
ATOM 2581 C C . THR A 1 316 ? 1.201 -2.031 8.140 1.00 82.25 316 THR A C 1
ATOM 2583 O O . THR A 1 316 ? 2.163 -1.376 7.747 1.00 82.25 316 THR A O 1
ATOM 2586 N N . ILE A 1 317 ? 0.884 -2.097 9.442 1.00 84.06 317 ILE A N 1
ATOM 2587 C CA . ILE A 1 317 ? 1.578 -1.329 10.493 1.00 84.06 317 ILE A CA 1
ATOM 2588 C C . ILE A 1 317 ? 3.051 -1.725 10.668 1.00 84.06 317 ILE A C 1
ATOM 2590 O O . ILE A 1 317 ? 3.868 -0.886 11.040 1.00 84.06 317 ILE A O 1
ATOM 2594 N N . GLU A 1 318 ? 3.398 -2.982 10.388 1.00 83.50 318 GLU A N 1
ATOM 2595 C CA . GLU A 1 318 ? 4.779 -3.471 10.497 1.00 83.50 318 GLU A CA 1
ATOM 2596 C C . GLU A 1 318 ? 5.625 -3.129 9.264 1.00 83.50 318 GLU A C 1
ATOM 2598 O O . GLU A 1 318 ? 6.851 -3.045 9.349 1.00 83.50 318 GLU A O 1
ATOM 2603 N N . GLU A 1 319 ? 4.977 -2.910 8.118 1.00 86.19 319 GLU A N 1
ATOM 2604 C CA . GLU A 1 319 ? 5.638 -2.678 6.831 1.00 86.19 319 GLU A CA 1
ATOM 2605 C C . GLU A 1 319 ? 5.747 -1.183 6.493 1.00 86.19 319 GLU A C 1
ATOM 2607 O O . GLU A 1 319 ? 6.720 -0.756 5.870 1.00 86.19 319 GLU A O 1
ATOM 2612 N N . TYR A 1 320 ? 4.782 -0.372 6.941 1.00 93.56 320 TYR A N 1
ATOM 2613 C CA . TYR A 1 320 ? 4.640 1.032 6.560 1.00 93.56 320 TYR A CA 1
ATOM 2614 C C . TYR A 1 320 ? 4.560 1.979 7.767 1.00 93.56 320 TYR A C 1
ATOM 2616 O O . TYR A 1 320 ? 4.012 1.680 8.825 1.00 93.56 320 TYR A O 1
ATOM 2624 N N . SER A 1 321 ? 5.058 3.201 7.592 1.00 94.25 321 SER A N 1
ATOM 2625 C CA . SER A 1 321 ? 5.202 4.221 8.638 1.00 94.25 321 SER A CA 1
ATOM 2626 C C . SER A 1 321 ? 4.734 5.613 8.180 1.00 94.25 321 SER A C 1
ATOM 2628 O O . SER A 1 321 ? 5.415 6.619 8.416 1.00 94.25 321 SER A O 1
ATOM 2630 N N . GLY A 1 322 ? 3.600 5.683 7.485 1.00 96.06 322 GLY A N 1
ATOM 2631 C CA . GLY A 1 322 ? 3.050 6.915 6.926 1.00 96.06 322 GLY A CA 1
ATOM 2632 C C . GLY A 1 322 ? 1.838 6.653 6.040 1.00 96.06 322 GLY A C 1
ATOM 2633 O O . GLY A 1 322 ? 1.035 5.768 6.348 1.00 96.06 322 GLY A O 1
ATOM 2634 N N . VAL A 1 323 ? 1.714 7.421 4.956 1.00 98.06 323 VAL A N 1
ATOM 2635 C CA . VAL A 1 323 ? 0.676 7.219 3.933 1.00 98.06 323 VAL A CA 1
ATOM 2636 C C . VAL A 1 323 ? 0.823 5.835 3.304 1.00 98.06 323 VAL A C 1
ATOM 2638 O O . VAL A 1 323 ? 1.922 5.430 2.932 1.00 98.06 323 VAL A O 1
ATOM 2641 N N . ILE A 1 324 ? -0.297 5.139 3.145 1.00 98.19 324 ILE A N 1
ATOM 2642 C CA . ILE A 1 324 ? -0.408 3.890 2.384 1.00 98.19 324 ILE A CA 1
ATOM 2643 C C . ILE A 1 324 ? -1.447 4.069 1.287 1.00 98.19 324 ILE A C 1
ATOM 2645 O O . ILE A 1 324 ? -2.365 4.882 1.423 1.00 98.19 324 ILE A O 1
ATOM 2649 N N . PHE A 1 325 ? -1.309 3.313 0.207 1.00 98.38 325 PHE A N 1
ATOM 2650 C CA . PHE A 1 325 ? -2.292 3.301 -0.860 1.00 98.38 325 PHE A CA 1
ATOM 2651 C C . PHE A 1 325 ? -2.456 1.912 -1.463 1.00 98.38 325 PHE A C 1
ATOM 2653 O O . PHE A 1 325 ? -1.516 1.118 -1.538 1.00 98.38 325 PHE A O 1
ATOM 2660 N N . THR A 1 326 ? -3.661 1.668 -1.953 1.00 98.12 326 THR A N 1
ATOM 2661 C CA . THR A 1 326 ? -4.067 0.434 -2.608 1.00 98.12 326 THR A CA 1
ATOM 2662 C C . THR A 1 326 ? -4.919 0.796 -3.816 1.00 98.12 326 THR A C 1
ATOM 2664 O O . THR A 1 326 ? -5.753 1.693 -3.734 1.00 98.12 326 THR A O 1
ATOM 2667 N N . ILE A 1 327 ? -4.709 0.134 -4.950 1.00 98.19 327 ILE A N 1
ATOM 2668 C CA . ILE A 1 327 ? -5.459 0.392 -6.180 1.00 98.19 327 ILE A CA 1
ATOM 2669 C C . ILE A 1 327 ? -6.194 -0.870 -6.595 1.00 98.19 327 ILE A C 1
ATOM 2671 O O . ILE A 1 327 ? -5.582 -1.928 -6.758 1.00 98.19 327 ILE A O 1
ATOM 2675 N N . TYR A 1 328 ? -7.497 -0.740 -6.810 1.00 96.88 328 TYR A N 1
ATOM 2676 C CA . TYR A 1 328 ? -8.368 -1.818 -7.251 1.00 96.88 328 TYR A CA 1
ATOM 2677 C C . TYR A 1 328 ? -8.896 -1.535 -8.654 1.00 96.88 328 TYR A C 1
ATOM 2679 O O . TYR A 1 328 ? -9.341 -0.423 -8.940 1.00 96.88 328 TYR A O 1
ATOM 2687 N N . ASP A 1 329 ? -8.895 -2.558 -9.505 1.00 94.88 329 ASP A N 1
ATOM 2688 C CA . ASP A 1 329 ? -9.674 -2.569 -10.740 1.00 94.88 329 ASP A CA 1
ATOM 2689 C C . ASP A 1 329 ? -11.027 -3.223 -10.456 1.00 94.88 329 ASP A C 1
ATOM 2691 O O . ASP A 1 329 ? -11.118 -4.421 -10.169 1.00 94.88 329 ASP A O 1
ATOM 2695 N N . THR A 1 330 ? -12.088 -2.423 -10.538 1.00 93.12 330 THR A N 1
ATOM 2696 C CA . THR A 1 330 ? -13.456 -2.885 -10.277 1.00 93.12 330 THR A CA 1
ATOM 2697 C C . THR A 1 330 ? -13.976 -3.828 -11.359 1.00 93.12 330 THR A C 1
ATOM 2699 O O . THR A 1 330 ? -14.825 -4.667 -11.065 1.00 93.12 330 THR A O 1
ATOM 2702 N N . SER A 1 331 ? -13.447 -3.763 -12.587 1.00 90.12 331 SER A N 1
ATOM 2703 C CA . SER A 1 331 ? -13.879 -4.659 -13.670 1.00 90.12 331 SER A CA 1
ATOM 2704 C C . SER A 1 331 ? -13.349 -6.074 -13.475 1.00 90.12 331 SER A C 1
ATOM 2706 O O . SER A 1 331 ? -14.081 -7.039 -13.673 1.00 90.12 331 SER A O 1
ATOM 2708 N N . ALA A 1 332 ? -12.098 -6.200 -13.028 1.00 86.50 332 ALA A N 1
ATOM 2709 C CA . ALA A 1 332 ? -11.490 -7.481 -12.679 1.00 86.50 332 ALA A CA 1
ATOM 2710 C C . ALA A 1 332 ? -11.767 -7.916 -11.227 1.00 86.50 332 ALA A C 1
ATOM 2712 O O . ALA A 1 332 ? -11.398 -9.026 -10.848 1.00 86.50 332 ALA A O 1
ATOM 2713 N N . SER A 1 333 ? -12.382 -7.050 -10.407 1.00 90.06 333 SER A N 1
ATOM 2714 C CA . SER A 1 333 ? -12.540 -7.243 -8.955 1.00 90.06 333 SER A CA 1
ATOM 2715 C C . SER A 1 333 ? -11.222 -7.620 -8.268 1.00 90.06 333 SER A C 1
ATOM 2717 O O . SER A 1 333 ? -11.172 -8.528 -7.437 1.00 90.06 333 SER A O 1
ATOM 2719 N N . LYS A 1 334 ? -10.129 -6.948 -8.652 1.00 91.06 334 LYS A N 1
ATOM 2720 C CA . LYS A 1 334 ? -8.769 -7.328 -8.260 1.00 91.06 334 LYS A CA 1
ATOM 2721 C C . LYS A 1 334 ? -7.983 -6.146 -7.694 1.00 91.06 334 LYS A C 1
ATOM 2723 O O . LYS A 1 334 ? -8.066 -5.027 -8.193 1.00 91.06 334 LYS A O 1
ATOM 2728 N N . LEU A 1 335 ? -7.160 -6.439 -6.688 1.00 93.69 335 LEU A N 1
ATOM 2729 C CA . LEU A 1 335 ? -6.041 -5.604 -6.258 1.00 93.69 335 LEU A CA 1
ATOM 2730 C C . LEU A 1 335 ? -4.964 -5.547 -7.356 1.00 93.69 335 LEU A C 1
ATOM 2732 O O . LEU A 1 335 ? -4.347 -6.565 -7.673 1.00 93.69 335 LEU A O 1
ATOM 2736 N N . VAL A 1 336 ? -4.724 -4.368 -7.925 1.00 95.88 336 VAL A N 1
ATOM 2737 C CA . VAL A 1 336 ? -3.803 -4.183 -9.062 1.00 95.88 336 VAL A CA 1
ATOM 2738 C C . VAL A 1 336 ? -2.547 -3.396 -8.715 1.00 95.88 336 VAL A C 1
ATOM 2740 O O . VAL A 1 336 ? -1.561 -3.511 -9.435 1.00 95.88 336 VAL A O 1
ATOM 2743 N N . ALA A 1 337 ? -2.538 -2.630 -7.624 1.00 97.56 337 ALA A N 1
ATOM 2744 C CA . ALA A 1 337 ? -1.317 -2.020 -7.107 1.00 97.56 337 ALA A CA 1
ATOM 2745 C C . ALA A 1 337 ? -1.413 -1.744 -5.605 1.00 97.56 337 ALA A C 1
ATOM 2747 O O . ALA A 1 337 ? -2.506 -1.555 -5.077 1.00 97.56 337 ALA A O 1
ATOM 2748 N N . ALA A 1 338 ? -0.274 -1.682 -4.924 1.00 97.81 338 ALA A N 1
ATOM 2749 C CA . ALA A 1 338 ? -0.191 -1.237 -3.537 1.00 97.81 338 ALA A CA 1
ATOM 2750 C C . ALA A 1 338 ? 1.160 -0.580 -3.256 1.00 97.81 338 ALA A C 1
ATOM 2752 O O . ALA A 1 338 ? 2.146 -0.827 -3.954 1.00 97.81 338 ALA A O 1
ATOM 2753 N N . GLY A 1 339 ? 1.212 0.251 -2.226 1.00 97.88 339 GLY A N 1
ATOM 2754 C CA . GLY A 1 339 ? 2.441 0.897 -1.805 1.00 97.88 339 GLY A CA 1
ATOM 2755 C C . GLY A 1 339 ? 2.239 1.810 -0.611 1.00 97.88 339 GLY A C 1
ATOM 2756 O O . GLY A 1 339 ? 1.174 1.861 0.005 1.00 97.88 339 GLY A O 1
ATOM 2757 N N . GLY A 1 340 ? 3.285 2.555 -0.286 1.00 97.94 340 GLY A N 1
ATOM 2758 C CA . GLY A 1 340 ? 3.253 3.466 0.839 1.00 97.94 340 GLY A CA 1
ATOM 2759 C C . GLY A 1 340 ? 4.625 3.901 1.314 1.00 97.94 340 GLY A C 1
ATOM 2760 O O . GLY A 1 340 ? 5.671 3.558 0.759 1.00 97.94 340 GLY A O 1
ATOM 2761 N N . GLU A 1 341 ? 4.586 4.692 2.371 1.00 98.06 341 GLU A N 1
ATOM 2762 C CA . GLU A 1 341 ? 5.742 5.238 3.057 1.00 98.06 341 GLU A CA 1
ATOM 2763 C C . GLU A 1 341 ? 6.209 4.274 4.145 1.00 98.06 341 GLU A C 1
ATOM 2765 O O . GLU A 1 341 ? 5.400 3.776 4.922 1.00 98.06 341 GLU A O 1
ATOM 2770 N N . TYR A 1 342 ? 7.512 4.058 4.261 1.00 96.38 342 TYR A N 1
ATOM 2771 C CA . TYR A 1 342 ? 8.105 3.157 5.248 1.00 96.38 342 TYR A CA 1
ATOM 2772 C C . TYR A 1 342 ? 9.325 3.792 5.916 1.00 96.38 342 TYR A C 1
ATOM 2774 O O . TYR A 1 342 ? 9.831 4.828 5.478 1.00 96.38 342 TYR A O 1
ATOM 2782 N N . SER A 1 343 ? 9.815 3.170 6.988 1.00 93.75 343 SER A N 1
ATOM 2783 C CA . SER A 1 343 ? 10.996 3.618 7.724 1.00 93.75 343 SER A CA 1
ATOM 2784 C C . SER A 1 343 ? 11.937 2.444 7.951 1.00 93.75 343 SER A C 1
ATOM 2786 O O . SER A 1 343 ? 11.555 1.438 8.542 1.00 93.75 343 SER A O 1
ATOM 2788 N N . ILE A 1 344 ? 13.183 2.569 7.495 1.00 87.25 344 ILE A N 1
ATOM 2789 C CA . ILE A 1 344 ? 14.256 1.609 7.763 1.00 87.25 344 ILE A CA 1
ATOM 2790 C C . ILE A 1 344 ? 15.356 2.322 8.538 1.00 87.25 344 ILE A C 1
ATOM 2792 O O . ILE A 1 344 ? 15.948 3.286 8.060 1.00 87.25 344 ILE A O 1
ATOM 2796 N N . ASN A 1 345 ? 15.677 1.808 9.729 1.00 84.50 345 ASN A N 1
ATOM 2797 C CA . ASN A 1 345 ? 16.766 2.303 10.579 1.00 84.50 345 ASN A CA 1
ATOM 2798 C C . ASN A 1 345 ? 16.736 3.833 10.806 1.00 84.50 345 ASN A C 1
ATOM 2800 O O . ASN A 1 345 ? 17.784 4.475 10.854 1.00 84.50 345 ASN A O 1
ATOM 2804 N N . GLY A 1 346 ? 15.539 4.419 10.927 1.00 84.50 346 GLY A N 1
ATOM 2805 C CA . GLY A 1 346 ? 15.343 5.857 11.143 1.00 84.50 346 GLY A CA 1
ATOM 2806 C C . GLY A 1 346 ? 15.330 6.716 9.873 1.00 84.50 346 GLY A C 1
ATOM 2807 O O . GLY A 1 346 ? 15.086 7.917 9.966 1.00 84.50 346 GLY A O 1
ATOM 2808 N N . GLU A 1 347 ? 15.546 6.127 8.696 1.00 90.06 347 GLU A N 1
ATOM 2809 C CA . GLU A 1 347 ? 15.414 6.799 7.404 1.00 90.06 347 GLU A CA 1
ATOM 2810 C C . GLU A 1 347 ? 14.078 6.438 6.746 1.00 90.06 347 GLU A C 1
ATOM 2812 O O . GLU A 1 347 ? 13.672 5.277 6.737 1.00 90.06 347 GLU A O 1
ATOM 2817 N N . LYS A 1 348 ? 13.393 7.433 6.178 1.00 94.62 348 LYS A N 1
ATOM 2818 C CA . LYS A 1 348 ? 12.117 7.229 5.487 1.00 94.62 348 LYS A CA 1
ATOM 2819 C C . LYS A 1 348 ? 12.345 6.840 4.033 1.00 94.62 348 LYS A C 1
ATOM 2821 O O . LYS A 1 348 ? 13.225 7.401 3.390 1.00 94.62 348 LYS A O 1
ATOM 2826 N N . GLY A 1 349 ? 11.508 5.965 3.500 1.00 96.94 349 GLY A N 1
ATOM 2827 C CA . GLY A 1 349 ? 11.395 5.680 2.073 1.00 96.94 349 GL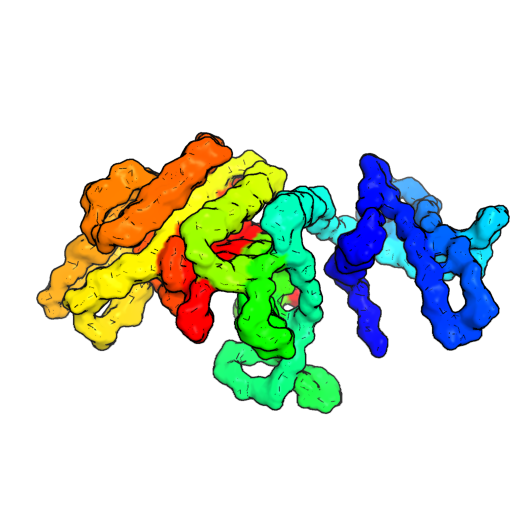Y A CA 1
ATOM 2828 C C . GLY A 1 349 ? 9.939 5.691 1.628 1.00 96.94 349 GLY A C 1
ATOM 2829 O O . GLY A 1 349 ? 9.022 5.776 2.449 1.00 96.94 349 GLY A O 1
ATOM 2830 N N . VAL A 1 350 ? 9.733 5.645 0.320 1.00 98.38 350 VAL A N 1
ATOM 2831 C CA . VAL A 1 350 ? 8.419 5.447 -0.290 1.00 98.38 350 VAL A CA 1
ATOM 2832 C C . VAL A 1 350 ? 8.568 4.558 -1.514 1.00 98.38 350 VAL A C 1
ATOM 2834 O O . VAL A 1 350 ? 9.536 4.685 -2.268 1.00 98.38 350 VAL A O 1
ATOM 2837 N N . GLY A 1 351 ? 7.612 3.660 -1.702 1.00 98.19 351 GLY A N 1
ATOM 2838 C CA . GLY A 1 351 ? 7.599 2.745 -2.828 1.00 98.19 351 GLY A CA 1
ATOM 2839 C C . GLY A 1 351 ? 6.196 2.266 -3.155 1.00 98.19 351 GLY A C 1
ATOM 2840 O O . GLY A 1 351 ? 5.234 2.537 -2.431 1.00 98.19 351 GLY A O 1
ATOM 2841 N N . GLY A 1 352 ? 6.078 1.568 -4.274 1.00 98.12 352 GLY A N 1
ATOM 2842 C CA . GLY A 1 352 ? 4.822 0.977 -4.708 1.00 98.12 352 GLY A CA 1
ATOM 2843 C C . GLY A 1 352 ? 5.012 0.045 -5.889 1.00 98.12 352 GLY A C 1
ATOM 2844 O O . GLY A 1 352 ? 5.945 0.216 -6.677 1.00 98.12 352 GLY A O 1
ATOM 2845 N N . SER A 1 353 ? 4.103 -0.914 -6.004 1.00 97.88 353 SER A N 1
ATOM 2846 C CA . SER A 1 353 ? 4.136 -1.992 -6.987 1.00 97.88 353 SER A CA 1
ATOM 2847 C C . SER A 1 353 ? 2.796 -2.117 -7.685 1.00 97.88 353 SER A C 1
ATOM 2849 O O . SER A 1 353 ? 1.751 -2.050 -7.046 1.00 97.88 353 SER A O 1
ATOM 2851 N N . ILE A 1 354 ? 2.838 -2.365 -8.987 1.00 96.94 354 ILE A N 1
ATOM 2852 C CA . ILE A 1 354 ? 1.725 -2.820 -9.813 1.00 96.94 354 ILE A CA 1
ATOM 2853 C C . ILE A 1 354 ? 1.859 -4.330 -9.965 1.00 96.94 354 ILE A C 1
ATOM 2855 O O . ILE A 1 354 ? 2.928 -4.827 -10.322 1.00 96.94 354 ILE A O 1
ATOM 2859 N N . PHE A 1 355 ? 0.764 -5.036 -9.725 1.00 93.31 355 PHE A N 1
ATOM 2860 C CA . PHE A 1 355 ? 0.658 -6.483 -9.784 1.00 93.31 355 PHE A CA 1
ATOM 2861 C C . PHE A 1 355 ? 0.134 -6.908 -11.157 1.00 93.31 355 PHE A C 1
ATOM 2863 O O . PHE A 1 355 ? -1.049 -6.751 -11.475 1.00 93.31 355 PHE A O 1
ATOM 2870 N N . LEU A 1 356 ? 1.025 -7.437 -11.991 1.00 85.88 356 LEU A N 1
ATOM 2871 C CA . LEU A 1 356 ? 0.679 -8.065 -13.264 1.00 85.88 356 LEU A CA 1
ATOM 2872 C C . LEU A 1 356 ? 0.540 -9.579 -13.062 1.00 85.88 356 LEU A C 1
ATOM 2874 O O . LEU A 1 356 ? 0.954 -10.102 -12.036 1.00 85.88 356 LEU A O 1
ATOM 2878 N N . GLU A 1 357 ? -0.109 -10.259 -14.010 1.00 71.19 357 GLU A N 1
ATOM 2879 C CA . GLU A 1 357 ? -0.489 -11.684 -13.963 1.00 71.19 357 GLU A CA 1
ATOM 2880 C C . GLU A 1 357 ? 0.391 -12.595 -13.086 1.00 71.19 357 GLU A C 1
ATOM 2882 O O . GLU A 1 357 ? 1.622 -12.613 -13.187 1.00 71.19 357 GLU A O 1
ATOM 2887 N N . GLY A 1 358 ? -0.279 -13.394 -12.251 1.00 61.81 358 GLY A N 1
ATOM 2888 C CA . GLY A 1 358 ? 0.344 -14.462 -11.478 1.00 61.81 358 GLY A CA 1
ATOM 2889 C C . GLY A 1 358 ? 0.490 -15.727 -12.321 1.00 61.81 358 GLY A C 1
ATOM 2890 O O . GLY A 1 358 ? -0.428 -16.101 -13.047 1.00 61.81 358 GLY A O 1
ATOM 2891 N N . LYS A 1 359 ? 1.634 -16.393 -12.206 1.00 60.28 359 LYS A N 1
ATOM 2892 C CA . LYS A 1 359 ? 1.926 -17.704 -12.787 1.00 60.28 359 LYS A CA 1
ATOM 2893 C C . LYS A 1 359 ? 2.227 -18.682 -11.658 1.00 60.28 359 LYS A C 1
ATOM 2895 O O . LYS A 1 359 ? 2.958 -18.346 -10.731 1.00 60.28 359 LYS A O 1
ATOM 2900 N N . THR A 1 360 ? 1.681 -19.887 -11.727 1.00 54.66 360 THR A N 1
ATOM 2901 C CA . THR A 1 360 ? 2.110 -21.005 -10.877 1.00 54.66 360 THR A CA 1
ATOM 2902 C C . THR A 1 360 ? 3.490 -21.480 -11.344 1.00 54.66 360 THR A C 1
ATOM 2904 O O . THR A 1 360 ? 3.727 -21.559 -12.553 1.00 54.66 360 THR A O 1
ATOM 2907 N N . CYS A 1 361 ? 4.409 -21.718 -10.404 1.00 49.72 361 CYS A N 1
ATOM 2908 C CA . CYS A 1 361 ? 5.807 -22.071 -10.681 1.00 49.72 361 CYS A CA 1
ATOM 2909 C C . CYS A 1 361 ? 6.054 -23.576 -10.747 1.00 49.72 361 CYS A C 1
ATOM 2911 O O . CYS A 1 361 ? 5.476 -24.309 -9.914 1.00 49.72 361 CYS A O 1
#

Nearest PDB structures (foldseek):
  1usy-assembly1_C  TM=9.783E-01  e=5.215E-41  Thermotoga maritima MSB8
  1usy-assembly1_D  TM=9.751E-01  e=8.090E-41  Thermotoga maritima MSB8
  4yrg-assembly1_A-2  TM=7.474E-01  e=7.021E-12  Trypanosoma cruzi strain CL Brener
  1qe0-assembly1_A  TM=6.520E-01  e=1.092E-10  Staphylococcus aureus
  1qe0-assembly1_B  TM=7.175E-01  e=3.673E-08  Staphylococcus aureus

InterPro domains:
  IPR004516 Histidine-tRNA ligase/ATP phosphoribosyltransferase regulatory subunit [PTHR43707] (99-342)
  IPR041715 Class II Histidinyl-tRNA synthetase (HisRS)-like catalytic core domain [PF13393] (100-346)
  IPR045864 Class II Aminoacyl-tRNA synthetase/Biotinyl protein ligase (BPL) and lipoyl protein ligase (LPL) [G3DSA:3.30.930.10] (85-361)
  IPR045864 Class II Aminoacyl-tRNA synthetase/Biotinyl protein ligase (BPL) and lipoyl protein ligase (LPL) [SSF55681] (89-357)